Protein AF-A0A969I4X3-F1 (afdb_monomer)

Foldseek 3Di:
DLQLVQVLLQVVCVVDVLEAEEEAPDQPVRNCVVCVVCVVRYYDPHNCLLVSLQVQLVSQVVVHQYEYDDALLSLDVVNPVSCQPRAAVVQGNYERHHEDEACLVVVVPPSRHNDCSQVSQLPGPQEWEFAAQASLLVSVVCVVPSPPSGYYYYYAYPDNPQDAPPCRSDDDALAKDKDFDFDQEEAEDGHNCLNVVVVVQVVCVVVPHHYIYIYQRTPVVHNVVNVVVD

Sequence (230 aa):
MRKTFISTLVELATRDRRVLLLTGDLGYTVLEPFAQQFPDRFFNVGVAEQNMVGLAAGLADAGFLPFLYSIATFASLRPYEFLRNGAILPQLPVRVIAVGGGFEYGHAGSTHHGLEDIGVMRLQPGLAAIAPADYQQARSALLATWDWPQPVYYRLGKDDRNLVPDLDGRFAAGQVQCLGEGRDVLLVTMGSIAREVVAAAAALRAVGIDSTVAIAASLNPAPLEPLVAV

pLDDT: mean 96.32, std 3.29, range [76.81, 98.88]

Mean predicted aligned error: 2.89 Å

Nearest PDB structures (foldseek):
  6yak-assembly1_DDD  TM=9.379E-01  e=6.385E-23  Carboxydothermus hydrogenoformans
  6yaj-assembly1_CCC  TM=8.962E-01  e=4.473E-21  Carboxydothermus hydrogenoformans
  6ha3-assembly1_A  TM=9.193E-01  e=1.962E-15  Homo sapiens
  4kxw-assembly1_A  TM=9.205E-01  e=2.353E-15  Homo sapiens
  3ooy-assembly1_A  TM=9.186E-01  e=2.215E-15  Homo sapiens

Radius of gyration: 17.56 Å; Cα contacts (8 Å, |Δi|>4): 503; chains: 1; bounding box: 44×35×50 Å

Solvent-accessible surface area (backbone atoms only — not comparable to full-atom values): 11633 Å² total; per-residue (Å²): 24,53,64,45,48,42,54,50,49,45,56,48,38,74,76,35,84,43,46,30,43,36,25,43,70,61,55,83,97,56,48,56,72,46,40,73,76,37,52,96,39,44,42,75,59,37,92,34,47,44,58,46,38,50,53,35,28,55,41,20,75,73,66,31,36,30,34,40,43,34,48,20,34,51,53,38,64,72,19,36,68,41,41,46,65,47,22,28,70,72,39,28,33,39,34,38,40,15,35,18,47,40,61,71,33,49,94,73,36,78,85,39,36,16,76,56,42,66,63,62,52,60,71,40,76,66,34,34,29,35,22,31,44,24,26,52,20,38,44,41,44,46,75,75,50,74,82,44,62,45,17,37,39,36,40,33,36,67,58,65,81,53,66,46,84,93,47,84,32,65,67,55,85,36,31,54,49,72,43,75,82,39,86,75,42,78,48,77,39,48,16,60,59,35,41,59,53,52,53,49,43,54,54,37,44,76,75,76,41,40,38,21,38,34,35,43,28,23,60,29,56,57,24,58,69,56,55,74,72,108

Structure (mmCIF, N/CA/C/O backbone):
data_AF-A0A969I4X3-F1
#
_entry.id   AF-A0A969I4X3-F1
#
loop_
_atom_site.group_PDB
_atom_site.id
_atom_site.type_symbol
_atom_site.label_atom_id
_atom_site.label_alt_id
_atom_site.label_comp_id
_atom_site.label_asym_id
_atom_site.label_entity_id
_atom_site.label_seq_id
_atom_site.pdbx_PDB_ins_code
_atom_site.Cartn_x
_atom_site.Cartn_y
_atom_site.Cartn_z
_atom_site.occupancy
_atom_site.B_iso_or_equiv
_atom_site.auth_seq_id
_atom_site.auth_comp_id
_atom_site.auth_asym_id
_atom_site.auth_atom_id
_atom_site.pdbx_PDB_model_num
ATOM 1 N N . MET A 1 1 ? 6.520 5.025 6.993 1.00 94.81 1 MET A N 1
ATOM 2 C CA . MET A 1 1 ? 6.569 3.636 6.500 1.00 94.81 1 MET A CA 1
ATOM 3 C C . MET A 1 1 ? 7.560 3.467 5.345 1.00 94.81 1 MET A C 1
ATOM 5 O O . MET A 1 1 ? 7.927 2.340 5.034 1.00 94.81 1 MET A O 1
ATOM 9 N N . ARG A 1 2 ? 8.017 4.554 4.700 1.00 94.25 2 ARG A N 1
ATOM 10 C CA . ARG A 1 2 ? 8.973 4.527 3.583 1.00 94.25 2 ARG A CA 1
ATOM 11 C C . ARG A 1 2 ? 10.299 3.832 3.894 1.00 94.25 2 ARG A C 1
ATOM 13 O O . ARG A 1 2 ? 10.763 3.036 3.082 1.00 94.25 2 ARG A O 1
ATOM 20 N N . LYS A 1 3 ? 10.913 4.120 5.047 1.00 94.88 3 LYS A N 1
ATOM 21 C CA . LYS A 1 3 ? 12.186 3.486 5.432 1.00 94.88 3 LYS A CA 1
ATOM 22 C C . LYS A 1 3 ? 12.004 1.998 5.698 1.00 94.88 3 LYS A C 1
ATOM 24 O O . LYS A 1 3 ? 12.853 1.198 5.327 1.00 94.88 3 LYS A O 1
ATOM 29 N N . THR A 1 4 ? 10.883 1.622 6.303 1.00 96.44 4 THR A N 1
ATOM 30 C CA . THR A 1 4 ? 10.563 0.209 6.517 1.00 96.44 4 THR A CA 1
ATOM 31 C C . THR A 1 4 ? 10.264 -0.510 5.209 1.00 96.44 4 THR A C 1
ATOM 33 O O . THR A 1 4 ? 10.683 -1.651 5.036 1.00 96.44 4 THR A O 1
ATOM 36 N N . PHE A 1 5 ? 9.599 0.154 4.263 1.00 97.69 5 PHE A N 1
ATOM 37 C CA . PHE A 1 5 ? 9.422 -0.382 2.919 1.00 97.69 5 PHE A CA 1
ATOM 38 C C . PHE A 1 5 ? 10.773 -0.671 2.259 1.00 97.69 5 PHE A C 1
ATOM 40 O O . PHE A 1 5 ? 10.989 -1.803 1.839 1.00 97.69 5 PHE A O 1
ATOM 47 N N . ILE A 1 6 ? 11.695 0.301 2.207 1.00 97.94 6 ILE A N 1
ATOM 48 C CA . ILE A 1 6 ? 12.955 0.094 1.483 1.00 97.94 6 ILE A CA 1
ATOM 49 C C . ILE A 1 6 ? 13.837 -0.970 2.141 1.00 97.94 6 ILE A C 1
ATOM 51 O O . ILE A 1 6 ? 14.417 -1.791 1.435 1.00 97.94 6 ILE A O 1
ATOM 55 N N . SER A 1 7 ? 13.899 -1.023 3.476 1.00 97.88 7 SER A N 1
ATOM 56 C CA . SER A 1 7 ? 14.670 -2.061 4.169 1.00 97.88 7 SER A CA 1
ATOM 57 C C . SER A 1 7 ? 14.077 -3.454 3.944 1.00 97.88 7 SER A C 1
ATOM 59 O O . SER A 1 7 ? 14.819 -4.404 3.701 1.00 97.88 7 SER A O 1
ATOM 61 N N . THR A 1 8 ? 12.746 -3.568 3.941 1.00 98.50 8 THR A N 1
ATOM 62 C CA . THR A 1 8 ? 12.048 -4.821 3.616 1.00 98.50 8 THR A CA 1
ATOM 63 C C . THR A 1 8 ? 12.269 -5.205 2.154 1.00 98.50 8 THR A C 1
ATOM 65 O O . THR A 1 8 ? 12.531 -6.364 1.856 1.00 98.50 8 THR A O 1
ATOM 68 N N . LEU A 1 9 ? 12.234 -4.246 1.226 1.00 98.69 9 LEU A N 1
ATOM 69 C CA . LEU A 1 9 ? 12.482 -4.510 -0.189 1.00 98.69 9 LEU A CA 1
ATOM 70 C C . LEU A 1 9 ? 13.918 -4.990 -0.437 1.00 98.69 9 LEU A C 1
ATOM 72 O O . LEU A 1 9 ? 14.123 -5.899 -1.234 1.00 98.69 9 LEU A O 1
ATOM 76 N N . VAL A 1 10 ? 14.904 -4.424 0.262 1.00 98.75 10 VAL A N 1
ATOM 77 C CA . VAL A 1 10 ? 16.299 -4.886 0.215 1.00 98.75 10 VAL A CA 1
ATOM 78 C C . VAL A 1 10 ? 16.428 -6.327 0.725 1.00 98.75 10 VAL A C 1
ATOM 80 O O . VAL A 1 10 ? 17.106 -7.145 0.097 1.00 98.75 10 VAL A O 1
ATOM 83 N N . GLU A 1 11 ? 15.746 -6.666 1.825 1.00 98.62 11 GLU A N 1
ATOM 84 C CA . GLU A 1 11 ? 15.671 -8.039 2.344 1.00 98.62 11 GLU A CA 1
ATOM 85 C C . GLU A 1 11 ? 15.096 -8.996 1.284 1.00 98.62 11 GLU A C 1
ATOM 87 O O . GLU A 1 11 ? 15.691 -10.036 0.997 1.00 98.62 11 GLU A O 1
ATOM 92 N N . LEU A 1 12 ? 13.978 -8.622 0.654 1.00 98.56 12 LEU A N 1
ATOM 93 C CA . LEU A 1 12 ? 13.330 -9.414 -0.394 1.00 98.56 12 LEU A CA 1
ATOM 94 C C . LEU A 1 12 ? 14.212 -9.561 -1.639 1.00 98.56 12 LEU A C 1
ATOM 96 O O . LEU A 1 12 ? 14.398 -10.668 -2.137 1.00 98.56 12 LEU A O 1
ATOM 100 N N . ALA A 1 13 ? 14.824 -8.477 -2.109 1.00 98.62 13 ALA A N 1
ATOM 101 C CA . ALA A 1 13 ? 15.682 -8.488 -3.288 1.00 98.62 13 ALA A CA 1
ATOM 102 C C . ALA A 1 13 ? 16.981 -9.273 -3.083 1.00 98.62 13 ALA A C 1
ATOM 104 O O . ALA A 1 13 ? 17.551 -9.771 -4.054 1.00 98.62 13 ALA A O 1
ATOM 105 N N . THR A 1 14 ? 17.446 -9.417 -1.840 1.00 98.44 14 THR A N 1
ATOM 106 C CA . THR A 1 14 ? 18.562 -10.314 -1.509 1.00 98.44 14 THR A CA 1
ATOM 107 C C . THR A 1 14 ? 18.180 -11.783 -1.727 1.00 98.44 14 THR A C 1
ATOM 109 O O . THR A 1 14 ? 19.023 -12.587 -2.120 1.00 98.44 14 THR A O 1
ATOM 112 N N . ARG A 1 15 ? 16.909 -12.137 -1.493 1.00 97.69 15 ARG A N 1
ATOM 113 C CA . ARG A 1 15 ? 16.387 -13.511 -1.585 1.00 97.69 15 ARG A CA 1
ATOM 114 C C . ARG A 1 15 ? 15.875 -13.864 -2.979 1.00 97.69 15 ARG A C 1
ATOM 116 O O . ARG A 1 15 ? 15.972 -15.019 -3.378 1.00 97.69 15 ARG A O 1
ATOM 123 N N . ASP A 1 16 ? 15.352 -12.886 -3.714 1.00 98.50 16 ASP A N 1
ATOM 124 C CA . ASP A 1 16 ? 14.750 -13.088 -5.029 1.00 98.50 16 ASP A CA 1
ATOM 125 C C . ASP A 1 16 ? 15.316 -12.103 -6.063 1.00 98.50 16 ASP A C 1
ATOM 127 O O . ASP A 1 16 ? 15.234 -10.876 -5.930 1.00 98.50 16 ASP A O 1
ATOM 131 N N . ARG A 1 17 ? 15.899 -12.658 -7.132 1.00 98.25 17 ARG A N 1
ATOM 132 C CA . ARG A 1 17 ? 16.502 -11.890 -8.230 1.00 98.25 17 ARG A CA 1
ATOM 133 C C . ARG A 1 17 ? 15.467 -11.202 -9.118 1.00 98.25 17 ARG A C 1
ATOM 135 O O . ARG A 1 17 ? 15.825 -10.246 -9.798 1.00 98.25 17 ARG A O 1
ATOM 142 N N . ARG A 1 18 ? 14.206 -11.643 -9.080 1.00 98.62 18 ARG A N 1
ATOM 143 C CA . ARG A 1 18 ? 13.097 -11.061 -9.848 1.00 98.62 18 ARG A CA 1
ATOM 144 C C . ARG A 1 18 ? 12.707 -9.673 -9.349 1.00 98.62 18 ARG A C 1
ATOM 146 O O . ARG A 1 18 ? 12.124 -8.916 -10.113 1.00 98.62 18 ARG A O 1
ATOM 153 N N . VAL A 1 19 ? 13.008 -9.331 -8.093 1.00 98.88 19 VAL A N 1
ATOM 154 C CA . VAL A 1 19 ? 12.633 -8.042 -7.491 1.00 98.88 19 VAL A CA 1
ATOM 155 C C . VAL A 1 19 ? 13.384 -6.894 -8.162 1.00 98.88 19 VAL A C 1
ATOM 157 O O . VAL A 1 19 ? 14.617 -6.855 -8.119 1.00 98.88 19 VAL A O 1
ATOM 160 N N . LEU A 1 20 ? 12.627 -5.952 -8.728 1.00 98.81 20 LEU A N 1
ATOM 161 C CA . LEU A 1 20 ? 13.113 -4.708 -9.333 1.00 98.81 20 LEU A CA 1
ATOM 162 C C . LEU A 1 20 ? 12.465 -3.505 -8.639 1.00 98.81 20 LEU A C 1
ATOM 164 O O . LEU A 1 20 ? 11.324 -3.600 -8.188 1.00 98.81 20 LEU A O 1
ATOM 168 N N . LEU A 1 21 ? 13.153 -2.364 -8.599 1.00 98.81 21 LEU A N 1
ATOM 169 C CA . LEU A 1 21 ? 12.612 -1.102 -8.087 1.00 98.81 21 LEU A CA 1
ATOM 170 C C . LEU A 1 21 ? 12.607 -0.044 -9.190 1.00 98.81 21 LEU A C 1
ATOM 172 O O . LEU A 1 21 ? 13.649 0.275 -9.755 1.00 98.81 21 LEU A O 1
ATOM 176 N N . LEU A 1 22 ? 11.434 0.515 -9.469 1.00 98.69 22 LEU A N 1
ATOM 177 C CA . LEU A 1 22 ? 11.221 1.593 -10.424 1.00 98.69 22 LEU A CA 1
ATOM 178 C C . LEU A 1 22 ? 10.722 2.837 -9.675 1.00 98.69 22 LEU A C 1
ATOM 180 O O . LEU A 1 22 ? 9.858 2.724 -8.806 1.00 98.69 22 LEU A O 1
ATOM 184 N N . THR A 1 23 ? 11.236 4.022 -10.007 1.00 98.19 23 THR A N 1
ATOM 185 C CA . THR A 1 23 ? 10.791 5.299 -9.417 1.00 98.19 23 THR A CA 1
ATOM 186 C C . THR A 1 23 ? 10.578 6.380 -10.473 1.00 98.19 23 THR A C 1
ATOM 188 O O . THR A 1 23 ? 11.256 6.395 -11.503 1.00 98.19 23 THR A O 1
ATOM 191 N N . GLY A 1 24 ? 9.642 7.291 -10.197 1.00 93.69 24 GLY A N 1
ATOM 192 C CA . GLY A 1 24 ? 9.319 8.444 -11.038 1.00 93.69 24 GLY A CA 1
ATOM 193 C C . GLY A 1 24 ? 10.044 9.724 -10.609 1.00 93.69 24 GLY A C 1
ATOM 194 O O . GLY A 1 24 ? 9.395 10.668 -10.169 1.00 93.69 24 GLY A O 1
ATOM 195 N N . ASP A 1 25 ? 11.379 9.729 -10.659 1.00 93.56 25 ASP A N 1
ATOM 196 C CA . ASP A 1 25 ? 12.259 10.832 -10.224 1.00 93.56 25 ASP A CA 1
ATOM 197 C C . ASP A 1 25 ? 12.008 11.377 -8.807 1.00 93.56 25 ASP A C 1
ATOM 199 O O . ASP A 1 25 ? 12.063 12.574 -8.526 1.00 93.56 25 ASP A O 1
ATOM 203 N N . LEU A 1 26 ? 11.708 10.474 -7.875 1.00 93.25 26 LEU A N 1
ATOM 204 C CA . LEU A 1 26 ? 11.472 10.823 -6.480 1.00 93.25 26 LEU A CA 1
ATOM 205 C C . LEU A 1 26 ? 12.011 9.750 -5.531 1.00 93.25 26 LEU A C 1
ATOM 207 O O . LEU A 1 26 ? 12.454 8.677 -5.941 1.00 93.25 26 LEU A O 1
ATOM 211 N N . GLY A 1 27 ? 11.950 10.028 -4.226 1.00 85.25 27 GLY A N 1
ATOM 212 C CA . GLY A 1 27 ? 12.419 9.088 -3.202 1.00 85.25 27 GLY A CA 1
ATOM 213 C C . GLY A 1 27 ? 13.904 9.218 -2.868 1.00 85.25 27 GLY A C 1
ATOM 214 O O . GLY A 1 27 ? 14.450 8.336 -2.207 1.00 85.25 27 GLY A O 1
ATOM 215 N N . TYR A 1 28 ? 14.533 10.331 -3.255 1.00 82.56 28 TYR A N 1
ATOM 216 C CA . TYR A 1 28 ? 15.870 10.692 -2.786 1.00 82.56 28 TYR A CA 1
ATOM 217 C C . TYR A 1 28 ? 15.941 10.634 -1.249 1.00 82.56 28 TYR A C 1
ATOM 219 O O . TYR A 1 28 ? 14.973 10.969 -0.556 1.00 82.56 28 TYR A O 1
ATOM 227 N N . THR A 1 29 ? 17.077 10.203 -0.715 1.00 88.88 29 THR A N 1
ATOM 228 C CA . THR A 1 29 ? 17.381 9.797 0.675 1.00 88.88 29 THR A CA 1
ATOM 229 C C . THR A 1 29 ? 16.668 8.548 1.210 1.00 88.88 29 THR A C 1
ATOM 231 O O . THR A 1 29 ? 16.972 8.100 2.318 1.00 88.88 29 THR A O 1
ATOM 234 N N . VAL A 1 30 ? 15.705 7.994 0.467 1.00 93.81 30 VAL A N 1
ATOM 235 C CA . VAL A 1 30 ? 14.977 6.780 0.853 1.00 93.81 30 VAL A CA 1
ATOM 236 C C . VAL A 1 30 ? 15.437 5.577 0.042 1.00 93.81 30 VAL A C 1
ATOM 238 O O . VAL A 1 30 ? 15.617 4.518 0.629 1.00 93.81 30 VAL A O 1
ATOM 241 N N . LEU A 1 31 ? 15.589 5.700 -1.279 1.00 96.75 31 LEU A N 1
ATOM 242 C CA . LEU A 1 31 ? 15.793 4.555 -2.179 1.00 96.75 31 LEU A CA 1
ATOM 243 C C . LEU A 1 31 ? 17.269 4.169 -2.378 1.00 96.75 31 LEU A C 1
ATOM 245 O O . LEU A 1 31 ? 17.553 3.102 -2.922 1.00 96.75 31 LEU A O 1
ATOM 249 N N . GLU A 1 32 ? 18.208 4.996 -1.912 1.00 96.50 32 GLU A N 1
ATOM 250 C CA . GLU A 1 32 ? 19.655 4.802 -2.060 1.00 96.50 32 GLU A CA 1
ATOM 251 C C . GLU A 1 32 ? 20.143 3.442 -1.559 1.00 96.50 32 GLU A C 1
ATOM 253 O O . GLU A 1 32 ? 20.952 2.849 -2.269 1.00 96.50 32 GLU A O 1
ATOM 258 N N . PRO A 1 33 ? 19.664 2.890 -0.422 1.00 97.94 33 PRO A N 1
ATOM 259 C CA . PRO A 1 33 ? 20.094 1.565 0.014 1.00 97.94 33 PRO A CA 1
ATOM 260 C C . PRO A 1 33 ? 19.846 0.484 -1.046 1.00 97.94 33 PRO A C 1
ATOM 262 O O . PRO A 1 33 ? 20.712 -0.351 -1.289 1.00 97.94 33 PRO A O 1
ATOM 265 N N . PHE A 1 34 ? 18.695 0.525 -1.726 1.00 98.50 34 PHE A N 1
ATOM 266 C CA . PHE A 1 34 ? 18.394 -0.421 -2.800 1.00 98.50 34 PHE A CA 1
ATOM 267 C C . PHE A 1 34 ? 19.235 -0.133 -4.045 1.00 98.50 34 PHE A C 1
ATOM 269 O O . PHE A 1 34 ? 19.831 -1.052 -4.601 1.00 98.50 34 PHE A O 1
ATOM 276 N N . ALA A 1 35 ? 19.316 1.132 -4.467 1.00 97.69 35 ALA A N 1
ATOM 277 C CA . ALA A 1 35 ? 20.057 1.525 -5.666 1.00 97.69 35 ALA A CA 1
ATOM 278 C C . ALA A 1 35 ? 21.562 1.216 -5.565 1.00 97.69 35 ALA A C 1
ATOM 280 O O . ALA A 1 35 ? 22.175 0.802 -6.542 1.00 97.69 35 ALA A O 1
ATOM 281 N N . GLN A 1 36 ? 22.156 1.380 -4.381 1.00 97.88 36 GLN A N 1
ATOM 282 C CA . GLN A 1 36 ? 23.568 1.080 -4.133 1.00 97.88 36 GLN A CA 1
ATOM 283 C C . GLN A 1 36 ? 23.841 -0.425 -4.105 1.00 97.88 36 GLN A C 1
ATOM 285 O O . GLN A 1 36 ? 24.866 -0.871 -4.613 1.00 97.88 36 GLN A O 1
ATOM 290 N N . GLN A 1 37 ? 22.941 -1.211 -3.508 1.00 98.44 37 GLN A N 1
ATOM 291 C CA . GLN A 1 37 ? 23.136 -2.653 -3.372 1.00 98.44 37 GLN A CA 1
ATOM 292 C C . GLN A 1 37 ? 22.772 -3.423 -4.650 1.00 98.44 37 GLN A C 1
ATOM 294 O O . GLN A 1 37 ? 23.365 -4.465 -4.931 1.00 98.44 37 GLN A O 1
ATOM 299 N N . PHE A 1 38 ? 21.808 -2.923 -5.425 1.00 98.44 38 PHE A N 1
ATOM 300 C CA . PHE A 1 38 ? 21.281 -3.574 -6.624 1.00 98.44 38 PHE A CA 1
ATOM 301 C C . PHE A 1 38 ? 21.152 -2.589 -7.801 1.00 98.44 38 PHE A C 1
ATOM 303 O O . PHE A 1 38 ? 20.043 -2.394 -8.308 1.00 98.44 38 PHE A O 1
ATOM 310 N N . PRO A 1 39 ? 22.260 -1.978 -8.263 1.00 97.94 39 PRO A N 1
ATOM 311 C CA . PRO A 1 39 ? 22.221 -0.940 -9.297 1.00 97.94 39 PRO A CA 1
ATOM 312 C C . PRO A 1 39 ? 21.573 -1.425 -10.600 1.00 97.94 39 PRO A C 1
ATOM 314 O O . PRO A 1 39 ? 20.765 -0.709 -11.180 1.00 97.94 39 PRO A O 1
ATOM 317 N N . ASP A 1 40 ? 21.815 -2.678 -10.997 1.00 98.19 40 ASP A N 1
ATOM 318 C CA . ASP A 1 40 ? 21.246 -3.274 -12.219 1.00 98.19 40 ASP A CA 1
ATOM 319 C C . ASP A 1 40 ? 19.750 -3.625 -12.105 1.00 98.19 40 ASP A C 1
ATOM 321 O O . ASP A 1 40 ? 19.140 -4.114 -13.056 1.00 98.19 40 ASP A O 1
ATOM 325 N N . ARG A 1 41 ? 19.146 -3.423 -10.927 1.00 98.56 41 ARG A N 1
ATOM 326 C CA . ARG A 1 41 ? 17.725 -3.695 -10.648 1.00 98.56 41 ARG A CA 1
ATOM 327 C C . ARG A 1 41 ? 16.962 -2.451 -10.198 1.00 98.56 41 ARG A C 1
ATOM 329 O O . ARG A 1 41 ? 15.808 -2.563 -9.778 1.00 98.56 41 ARG A O 1
ATOM 336 N N . PHE A 1 42 ? 17.600 -1.286 -10.269 1.00 98.62 42 PHE A N 1
ATOM 337 C CA . PHE A 1 42 ? 17.023 0.006 -9.932 1.00 98.62 42 PHE A CA 1
ATOM 338 C C . PHE A 1 42 ? 16.871 0.862 -11.190 1.00 98.62 42 PHE A C 1
ATOM 340 O O . PHE A 1 42 ? 17.840 1.110 -11.902 1.00 98.62 42 PHE A O 1
ATOM 347 N N . PHE A 1 43 ? 15.664 1.367 -11.436 1.00 98.38 43 PHE A N 1
ATOM 348 C CA . PHE A 1 43 ? 15.363 2.186 -12.606 1.00 98.38 43 PHE A CA 1
ATOM 349 C C . PHE A 1 43 ? 14.691 3.493 -12.183 1.00 98.38 43 PHE A C 1
ATOM 351 O O . PHE A 1 43 ? 13.571 3.499 -11.670 1.00 98.38 43 PHE A O 1
ATOM 358 N N . ASN A 1 44 ? 15.348 4.624 -12.437 1.00 97.81 44 ASN A N 1
ATOM 359 C CA . ASN A 1 44 ? 14.678 5.922 -12.421 1.00 97.81 44 ASN A CA 1
ATOM 360 C C . ASN A 1 44 ? 14.120 6.192 -13.825 1.00 97.81 44 ASN A C 1
ATOM 362 O O . ASN A 1 44 ? 14.883 6.324 -14.779 1.00 97.81 44 ASN A O 1
ATOM 366 N N . VAL A 1 45 ? 12.794 6.244 -13.947 1.00 97.81 45 VAL A N 1
ATOM 367 C CA . VAL A 1 45 ? 12.082 6.392 -15.229 1.00 97.81 45 VAL A CA 1
ATOM 368 C C . VAL A 1 45 ? 11.758 7.867 -15.529 1.00 97.81 45 VAL A C 1
ATOM 370 O O . VAL A 1 45 ? 11.129 8.181 -16.538 1.00 97.81 45 VAL A O 1
ATOM 373 N N . GLY A 1 46 ? 12.211 8.800 -14.683 1.00 96.94 46 GLY A N 1
ATOM 374 C CA . GLY A 1 46 ? 11.855 10.213 -14.793 1.00 96.94 46 GLY A CA 1
ATOM 375 C C . GLY A 1 46 ? 10.413 10.481 -14.345 1.00 96.94 46 GLY A C 1
ATOM 376 O O . GLY A 1 46 ? 9.703 9.577 -13.907 1.00 96.94 46 GLY A O 1
ATOM 377 N N . VAL A 1 47 ? 9.940 11.721 -14.495 1.00 97.00 47 VAL A N 1
ATOM 378 C CA . VAL A 1 47 ? 8.542 12.105 -14.201 1.00 97.00 47 VAL A CA 1
ATOM 379 C C . VAL A 1 47 ? 7.603 11.596 -15.310 1.00 97.00 47 VAL A C 1
ATOM 381 O O . VAL A 1 47 ? 7.059 12.365 -16.102 1.00 97.00 47 VAL A O 1
ATOM 384 N N . ALA A 1 48 ? 7.483 10.273 -15.422 1.00 97.44 48 ALA A N 1
ATOM 385 C CA . ALA A 1 48 ? 6.787 9.573 -16.497 1.00 97.44 48 ALA A CA 1
ATOM 386 C C . ALA A 1 48 ? 6.064 8.319 -15.972 1.00 97.44 48 ALA A C 1
ATOM 388 O O . ALA A 1 48 ? 6.310 7.201 -16.420 1.00 97.44 48 ALA A O 1
ATOM 389 N N . GLU A 1 49 ? 5.160 8.481 -15.004 1.00 98.25 49 GLU A N 1
ATOM 390 C CA . GLU A 1 49 ? 4.538 7.365 -14.276 1.00 98.25 49 GLU A CA 1
ATOM 391 C C . GLU A 1 49 ? 3.736 6.415 -15.176 1.00 98.25 49 GLU A C 1
ATOM 393 O O . GLU A 1 49 ? 3.700 5.216 -14.918 1.00 98.25 49 GLU A O 1
ATOM 398 N N . GLN A 1 50 ? 3.141 6.914 -16.263 1.00 98.50 50 GLN A N 1
ATOM 399 C CA . GLN A 1 50 ? 2.486 6.072 -17.273 1.00 98.50 50 GLN A CA 1
ATOM 400 C C . GLN A 1 50 ? 3.491 5.118 -17.938 1.00 98.50 50 GLN A C 1
ATOM 402 O O . GLN A 1 50 ? 3.279 3.905 -17.961 1.00 98.50 50 GLN A O 1
ATOM 407 N N . ASN A 1 51 ? 4.634 5.646 -18.386 1.00 98.44 51 ASN A N 1
ATOM 408 C CA . ASN A 1 51 ? 5.716 4.845 -18.965 1.00 98.44 51 ASN A CA 1
ATOM 409 C C . ASN A 1 51 ? 6.316 3.890 -17.930 1.00 98.44 51 ASN A C 1
ATOM 411 O O . ASN A 1 51 ? 6.631 2.752 -18.261 1.00 98.44 51 ASN A O 1
ATOM 415 N N . MET A 1 52 ? 6.437 4.333 -16.677 1.00 98.62 52 MET A N 1
ATOM 416 C CA . MET A 1 52 ? 6.910 3.510 -15.567 1.00 98.62 52 MET A CA 1
ATOM 417 C C . MET A 1 52 ? 6.017 2.274 -15.370 1.00 98.62 52 MET A C 1
ATOM 419 O O . MET A 1 52 ? 6.532 1.169 -15.212 1.00 98.62 52 MET A O 1
ATOM 423 N N . VAL A 1 53 ? 4.691 2.435 -15.447 1.00 98.69 53 VAL A N 1
ATOM 424 C CA . VAL A 1 53 ? 3.744 1.310 -15.388 1.00 98.69 53 VAL A CA 1
ATOM 425 C C . VAL A 1 53 ? 3.834 0.424 -16.630 1.00 98.69 53 VAL A C 1
ATOM 427 O O . VAL A 1 53 ? 3.842 -0.795 -16.489 1.00 98.69 53 VAL A O 1
ATOM 430 N N . GLY A 1 54 ? 3.954 0.999 -17.831 1.00 98.50 54 GLY A N 1
ATOM 431 C CA . GLY A 1 54 ? 4.142 0.220 -19.062 1.00 98.50 54 GLY A CA 1
ATOM 432 C C . GLY A 1 54 ? 5.410 -0.644 -19.029 1.00 98.50 54 GLY A C 1
ATOM 433 O O . GLY A 1 54 ? 5.364 -1.832 -19.346 1.00 98.50 54 GLY A O 1
ATOM 434 N N . LEU A 1 55 ? 6.525 -0.073 -18.562 1.00 98.56 55 LEU A N 1
ATOM 435 C CA . LEU A 1 55 ? 7.777 -0.795 -18.337 1.00 98.56 55 LEU A CA 1
ATOM 436 C C . LEU A 1 55 ? 7.595 -1.913 -17.301 1.00 98.56 55 LEU A C 1
ATOM 438 O O . LEU A 1 55 ? 8.023 -3.040 -17.536 1.00 98.56 55 LEU A O 1
ATOM 442 N N . ALA A 1 56 ? 6.934 -1.623 -16.177 1.00 98.75 56 ALA A N 1
ATOM 443 C CA . ALA A 1 56 ? 6.658 -2.620 -15.147 1.00 98.75 56 ALA A CA 1
ATOM 444 C C . ALA A 1 56 ? 5.800 -3.780 -15.669 1.00 98.75 56 ALA A C 1
ATOM 446 O O . ALA A 1 56 ? 6.112 -4.928 -15.378 1.00 98.75 56 ALA A O 1
ATOM 447 N N . ALA A 1 57 ? 4.764 -3.509 -16.464 1.00 98.62 57 ALA A N 1
ATOM 448 C CA . ALA A 1 57 ? 3.941 -4.555 -17.065 1.00 98.62 57 ALA A CA 1
ATOM 449 C C . ALA A 1 57 ? 4.782 -5.489 -17.951 1.00 98.62 57 ALA A C 1
ATOM 451 O O . ALA A 1 57 ? 4.757 -6.700 -17.755 1.00 98.62 57 ALA A O 1
AT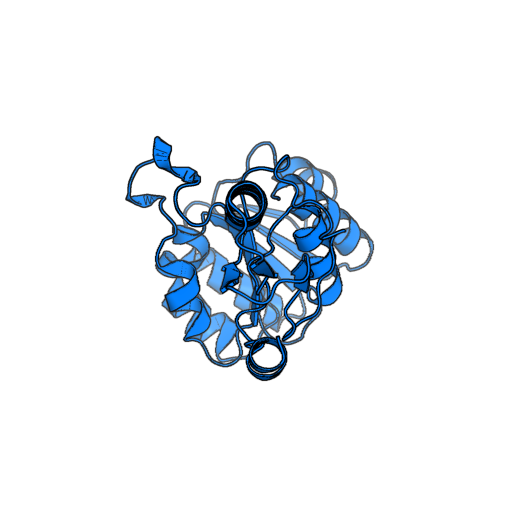OM 452 N N . GLY A 1 58 ? 5.609 -4.941 -18.849 1.00 98.62 58 GLY A N 1
ATOM 453 C CA . GLY A 1 58 ? 6.494 -5.756 -19.689 1.00 98.62 58 GLY A CA 1
ATOM 454 C C . GLY A 1 58 ? 7.524 -6.565 -18.888 1.00 98.62 58 GLY A C 1
ATOM 455 O O . GLY A 1 58 ? 7.769 -7.730 -19.187 1.00 98.62 58 GLY A O 1
ATOM 456 N N . LEU A 1 59 ? 8.101 -5.978 -17.834 1.00 98.75 59 LEU A N 1
ATOM 457 C CA . LEU A 1 59 ? 9.023 -6.684 -16.937 1.00 98.75 59 LEU A CA 1
ATOM 458 C C . LEU A 1 59 ? 8.320 -7.817 -16.176 1.00 98.75 59 LEU A C 1
ATOM 460 O O . LEU A 1 59 ? 8.875 -8.906 -16.048 1.00 98.75 59 LEU A O 1
ATOM 464 N N . ALA A 1 60 ? 7.107 -7.573 -15.679 1.00 98.75 60 ALA A N 1
ATOM 465 C CA . ALA A 1 60 ? 6.325 -8.574 -14.966 1.00 98.75 60 ALA A CA 1
ATOM 466 C C . ALA A 1 60 ? 5.937 -9.752 -15.874 1.00 98.75 60 ALA A C 1
ATOM 468 O O . ALA A 1 60 ? 6.076 -10.903 -15.466 1.00 98.75 60 ALA A O 1
ATOM 469 N N . ASP A 1 61 ? 5.538 -9.475 -17.118 1.00 98.31 61 ASP A N 1
ATOM 470 C CA . ASP A 1 61 ? 5.256 -10.495 -18.139 1.00 98.31 61 ASP A CA 1
ATOM 471 C C . ASP A 1 61 ? 6.503 -11.333 -18.483 1.00 98.31 61 ASP A C 1
ATOM 473 O O . ASP A 1 61 ? 6.433 -12.550 -18.638 1.00 98.31 61 ASP A O 1
ATOM 477 N N . ALA A 1 62 ? 7.686 -10.709 -18.468 1.00 98.44 62 ALA A N 1
ATOM 478 C CA . ALA A 1 62 ? 8.973 -11.391 -18.618 1.00 98.44 62 ALA A CA 1
ATOM 479 C C . ALA A 1 62 ? 9.438 -12.166 -17.361 1.00 98.44 62 ALA A C 1
ATOM 481 O O . ALA A 1 62 ? 10.556 -12.686 -17.334 1.00 98.44 62 ALA A O 1
ATOM 482 N N . GLY A 1 63 ? 8.609 -12.255 -16.315 1.00 98.19 63 GLY A N 1
ATOM 483 C CA . GLY A 1 63 ? 8.877 -13.038 -15.106 1.00 98.19 63 GLY A CA 1
ATOM 484 C C . GLY A 1 63 ? 9.583 -12.283 -13.977 1.00 98.19 63 GLY A C 1
ATOM 485 O O . GLY A 1 63 ? 10.020 -12.914 -13.011 1.00 98.19 63 GLY A O 1
ATOM 486 N N . PHE A 1 64 ? 9.702 -10.954 -14.063 1.00 98.75 64 PHE A N 1
ATOM 487 C CA . PHE A 1 64 ? 10.193 -10.120 -12.962 1.00 98.75 64 PHE A CA 1
ATOM 488 C C . PHE A 1 64 ? 9.069 -9.713 -11.996 1.00 98.75 64 PHE A C 1
ATOM 490 O O . PHE A 1 64 ? 7.889 -9.963 -12.219 1.00 98.75 64 PHE A O 1
ATOM 497 N N . LEU A 1 65 ? 9.451 -9.076 -10.890 1.00 98.81 65 LEU A N 1
ATOM 498 C CA . LEU A 1 65 ? 8.567 -8.616 -9.824 1.00 98.81 65 LEU A CA 1
ATOM 499 C C . LEU A 1 65 ? 8.832 -7.124 -9.546 1.00 98.81 65 LEU A C 1
ATOM 501 O O . LEU A 1 65 ? 9.608 -6.786 -8.644 1.00 98.81 65 LEU A O 1
ATOM 505 N N . PRO A 1 66 ? 8.269 -6.217 -10.361 1.00 98.81 66 PRO A N 1
ATOM 506 C CA . PRO A 1 66 ? 8.555 -4.791 -10.275 1.00 98.81 66 PRO A CA 1
ATOM 507 C C . PRO A 1 66 ? 7.787 -4.104 -9.139 1.00 98.81 66 PRO A C 1
ATOM 509 O O . PRO A 1 66 ? 6.563 -4.208 -9.024 1.00 98.81 66 PRO A O 1
ATOM 512 N N . PHE A 1 67 ? 8.521 -3.326 -8.346 1.00 98.88 67 PHE A N 1
ATOM 513 C CA . PHE A 1 67 ? 8.001 -2.402 -7.345 1.00 98.88 67 PHE A CA 1
ATOM 514 C C . PHE A 1 67 ? 8.075 -0.974 -7.878 1.00 98.88 67 PHE A C 1
ATOM 516 O O . PHE A 1 67 ? 9.153 -0.445 -8.124 1.00 98.88 67 PHE A O 1
ATOM 523 N N . LEU A 1 68 ? 6.916 -0.353 -8.049 1.00 98.69 68 LEU A N 1
ATOM 524 C CA . LEU A 1 68 ? 6.730 1.004 -8.543 1.00 98.69 68 LEU A CA 1
ATOM 525 C C . LEU A 1 68 ? 6.606 1.958 -7.361 1.00 98.69 68 LEU A C 1
ATOM 527 O O . LEU A 1 68 ? 5.621 1.899 -6.634 1.00 98.69 68 LEU A O 1
ATOM 531 N N . TYR A 1 69 ? 7.565 2.852 -7.167 1.00 98.44 69 TYR A N 1
ATOM 532 C CA . TYR A 1 69 ? 7.558 3.799 -6.059 1.00 98.44 69 TYR A CA 1
ATOM 533 C C . TYR A 1 69 ? 7.184 5.204 -6.539 1.00 98.44 69 TYR A C 1
ATOM 535 O O . TYR A 1 69 ? 7.891 5.804 -7.349 1.00 98.44 69 TYR A O 1
ATOM 543 N N . SER A 1 70 ? 6.070 5.744 -6.033 1.00 97.50 70 SER A N 1
ATOM 544 C CA . SER A 1 70 ? 5.652 7.126 -6.304 1.00 97.50 70 SER A CA 1
ATOM 545 C C . SER A 1 70 ? 4.787 7.710 -5.170 1.00 97.50 70 SER A C 1
ATOM 547 O O . SER A 1 70 ? 4.441 7.028 -4.202 1.00 97.50 70 SER A O 1
ATOM 549 N N . ILE A 1 71 ? 4.458 9.000 -5.248 1.00 96.75 71 ILE A N 1
ATOM 550 C CA . ILE A 1 71 ? 3.486 9.646 -4.347 1.00 96.75 71 ILE A CA 1
ATOM 551 C C . ILE A 1 71 ? 2.087 9.146 -4.708 1.00 96.75 71 ILE A C 1
ATOM 553 O O . ILE A 1 71 ? 1.809 8.956 -5.886 1.00 96.75 71 ILE A O 1
ATOM 557 N N . ALA A 1 72 ? 1.199 8.950 -3.731 1.00 96.56 72 ALA A N 1
ATOM 558 C CA . ALA A 1 72 ? -0.084 8.270 -3.924 1.00 96.56 72 ALA A CA 1
ATOM 559 C C . ALA A 1 72 ? -0.882 8.766 -5.139 1.00 96.56 72 ALA A C 1
ATOM 561 O O . ALA A 1 72 ? -1.281 7.957 -5.977 1.00 96.56 72 ALA A O 1
ATOM 562 N N . THR A 1 73 ? -1.029 10.080 -5.308 1.00 95.25 73 THR A N 1
ATOM 563 C CA . THR A 1 73 ? -1.719 10.701 -6.452 1.00 95.25 73 THR A CA 1
ATOM 564 C C . THR A 1 73 ? -1.083 10.337 -7.800 1.00 95.25 73 THR A C 1
ATOM 566 O O . THR A 1 73 ? -1.784 10.060 -8.772 1.00 95.25 73 THR A O 1
ATOM 569 N N . PHE A 1 74 ? 0.248 10.297 -7.873 1.00 97.25 74 PHE A N 1
ATOM 570 C CA . PHE A 1 74 ? 0.988 10.016 -9.108 1.00 97.25 74 PHE A CA 1
ATOM 571 C C . PHE A 1 74 ? 1.202 8.520 -9.342 1.00 97.25 74 PHE A C 1
ATOM 573 O O . PHE A 1 74 ? 1.316 8.097 -10.483 1.00 97.25 74 PHE A O 1
ATOM 580 N N . ALA A 1 75 ? 1.204 7.713 -8.282 1.00 97.44 75 ALA A N 1
ATOM 581 C CA . ALA A 1 75 ? 1.256 6.260 -8.348 1.00 97.44 75 ALA A CA 1
ATOM 582 C C . ALA A 1 75 ? -0.071 5.657 -8.828 1.00 97.44 75 ALA A C 1
ATOM 584 O O . ALA A 1 75 ? -0.062 4.589 -9.426 1.00 97.44 75 ALA A O 1
ATOM 585 N N . SER A 1 76 ? -1.199 6.320 -8.540 1.00 96.81 76 SER A N 1
ATOM 586 C CA . SER A 1 76 ? -2.548 5.801 -8.802 1.00 96.81 76 SER A CA 1
ATOM 587 C C . SER A 1 76 ? -3.265 6.534 -9.936 1.00 96.81 76 SER A C 1
ATOM 589 O O . SER A 1 76 ? -3.570 5.930 -10.960 1.00 96.81 76 SER A O 1
ATOM 591 N N . LEU A 1 77 ? -3.539 7.832 -9.777 1.00 96.19 77 LEU A N 1
ATOM 592 C CA . LEU A 1 77 ? -4.452 8.569 -10.653 1.00 96.19 77 LEU A CA 1
ATOM 593 C C . LEU A 1 77 ? -3.815 8.895 -12.005 1.00 96.19 77 LEU A C 1
ATOM 595 O O . LEU A 1 77 ? -4.435 8.692 -13.047 1.00 96.19 77 LEU A O 1
ATOM 599 N N . ARG A 1 78 ? -2.563 9.369 -12.005 1.00 96.75 78 ARG A N 1
ATOM 600 C CA . ARG A 1 78 ? -1.855 9.744 -13.242 1.00 96.75 78 ARG A CA 1
ATOM 601 C C . ARG A 1 78 ? -1.700 8.561 -14.224 1.00 96.75 78 ARG A C 1
ATOM 603 O O . ARG A 1 78 ? -2.005 8.751 -15.402 1.00 96.75 78 ARG A O 1
ATOM 610 N N . PRO A 1 79 ? -1.284 7.352 -13.797 1.00 97.75 79 PRO A N 1
ATOM 611 C CA . PRO A 1 79 ? -1.156 6.190 -14.673 1.00 97.75 79 PRO A CA 1
ATOM 612 C C . PRO A 1 79 ? -2.348 5.225 -14.581 1.00 97.75 79 PRO A C 1
ATOM 614 O O . PRO A 1 79 ? -2.192 4.040 -14.862 1.00 97.75 79 PRO A O 1
ATOM 617 N N . TYR A 1 80 ? -3.532 5.693 -14.177 1.00 98.25 80 TYR A N 1
ATOM 618 C CA . TYR A 1 80 ? -4.663 4.817 -13.860 1.00 98.25 80 TYR A CA 1
ATOM 619 C C . TYR A 1 80 ? -5.029 3.832 -14.983 1.00 98.25 80 TYR A C 1
ATOM 621 O O . TYR A 1 80 ? -5.158 2.633 -14.742 1.00 98.25 80 TYR A O 1
ATOM 629 N N . GLU A 1 81 ? -5.175 4.314 -16.219 1.00 98.06 81 GLU A N 1
ATOM 630 C CA . GLU A 1 81 ? -5.538 3.454 -17.352 1.00 98.06 81 GLU A CA 1
ATOM 631 C C . GLU A 1 81 ? -4.414 2.470 -17.717 1.00 98.06 81 GLU A C 1
ATOM 633 O O . GLU A 1 81 ? -4.706 1.308 -17.997 1.00 98.06 81 GLU A O 1
ATOM 638 N N . PHE A 1 82 ? -3.149 2.879 -17.579 1.00 98.44 82 PHE A N 1
ATOM 639 C CA . PHE A 1 82 ? -1.985 2.006 -17.756 1.00 98.44 82 PHE A CA 1
ATOM 640 C C . PHE A 1 82 ? -1.944 0.901 -16.696 1.00 98.44 82 PHE A C 1
ATOM 642 O O . PHE A 1 82 ? -1.649 -0.246 -17.020 1.00 98.44 82 PHE A O 1
ATOM 649 N N . LEU A 1 83 ? -2.281 1.207 -15.438 1.00 98.38 83 LEU A N 1
ATOM 650 C CA . LEU A 1 83 ? -2.400 0.193 -14.388 1.00 98.38 83 LEU A CA 1
ATOM 651 C C . LEU A 1 83 ? -3.528 -0.780 -14.710 1.00 98.38 83 LEU A C 1
ATOM 653 O O . LEU A 1 83 ? -3.312 -1.992 -14.703 1.00 98.38 83 LEU A O 1
ATOM 657 N N . ARG A 1 84 ? -4.717 -0.252 -15.026 1.00 98.19 84 ARG A N 1
ATOM 658 C CA . ARG A 1 84 ? -5.902 -1.052 -15.343 1.00 98.19 84 ARG A CA 1
ATOM 659 C C . ARG A 1 84 ? -5.632 -2.016 -16.489 1.00 98.19 84 ARG A C 1
ATOM 661 O O . ARG A 1 84 ? -5.868 -3.209 -16.341 1.00 98.19 84 ARG A O 1
ATOM 668 N N . ASN A 1 85 ? -5.152 -1.503 -17.614 1.00 98.00 85 ASN A N 1
ATOM 669 C CA . ASN A 1 85 ? -5.035 -2.277 -18.843 1.00 98.00 85 ASN A CA 1
ATOM 670 C C . ASN A 1 85 ? -3.726 -3.073 -18.907 1.00 98.00 85 ASN A C 1
ATOM 672 O O . ASN A 1 85 ? -3.712 -4.165 -19.465 1.00 98.00 85 ASN A O 1
ATOM 676 N N . GLY A 1 86 ? -2.644 -2.542 -18.333 1.00 97.50 86 GLY A N 1
ATOM 677 C CA . GLY A 1 86 ? -1.308 -3.125 -18.427 1.00 97.50 86 GLY A CA 1
ATOM 678 C C . GLY A 1 86 ? -0.964 -4.102 -17.309 1.00 97.50 86 GLY A C 1
ATOM 679 O O . GLY A 1 86 ? -0.330 -5.109 -17.584 1.00 97.50 86 GLY A O 1
ATOM 680 N N . ALA A 1 87 ? -1.368 -3.842 -16.063 1.00 97.94 87 ALA A N 1
ATOM 681 C CA . ALA A 1 87 ? -1.009 -4.698 -14.926 1.00 97.94 87 ALA A CA 1
ATOM 682 C C . ALA A 1 87 ? -2.205 -5.483 -14.373 1.00 97.94 87 ALA A C 1
ATOM 684 O O . ALA A 1 87 ? -2.099 -6.676 -14.104 1.00 97.94 87 ALA A O 1
ATOM 685 N N . ILE A 1 88 ? -3.352 -4.821 -14.205 1.00 98.25 88 ILE A N 1
ATOM 686 C CA . ILE A 1 88 ? -4.503 -5.377 -13.486 1.00 98.25 88 ILE A CA 1
ATOM 687 C C . ILE A 1 88 ? -5.295 -6.353 -14.346 1.00 98.25 88 ILE A C 1
ATOM 689 O O . ILE A 1 88 ? -5.519 -7.485 -13.925 1.00 98.25 88 ILE A O 1
ATOM 693 N N . LEU A 1 89 ? -5.697 -5.948 -15.548 1.00 97.69 89 LEU A N 1
ATOM 694 C CA . LEU A 1 89 ? -6.452 -6.803 -16.459 1.00 97.69 89 LEU A CA 1
ATOM 695 C C . LEU A 1 89 ? -5.719 -8.121 -16.797 1.00 97.69 89 LEU A C 1
ATOM 697 O O . LEU A 1 89 ? -6.358 -9.167 -16.692 1.00 97.69 89 LEU A O 1
ATOM 701 N N . PRO A 1 90 ? -4.408 -8.126 -17.122 1.00 97.50 90 PRO A N 1
ATOM 702 C CA . PRO A 1 90 ? -3.660 -9.367 -17.336 1.00 97.50 90 PRO A CA 1
ATOM 703 C C . PRO A 1 90 ? -3.209 -10.068 -16.042 1.00 97.50 90 PRO A C 1
ATOM 705 O O . PRO A 1 90 ? -2.560 -11.105 -16.127 1.00 97.50 90 PRO A O 1
ATOM 708 N N . GLN A 1 91 ? -3.548 -9.538 -14.856 1.00 98.19 91 GLN A N 1
ATOM 709 C CA . GLN A 1 91 ? -3.174 -10.098 -13.547 1.00 98.19 91 GLN A CA 1
ATOM 710 C C . GLN A 1 91 ? -1.656 -10.271 -13.367 1.00 98.19 91 GLN A C 1
ATOM 712 O O . GLN A 1 91 ? -1.188 -11.280 -12.846 1.00 98.19 91 GLN A O 1
ATOM 717 N N . LEU A 1 92 ? -0.881 -9.271 -13.789 1.00 98.62 92 LEU A N 1
ATOM 718 C CA . LEU A 1 92 ? 0.573 -9.289 -13.657 1.00 98.62 92 LEU A CA 1
ATOM 719 C C . LEU A 1 92 ? 1.011 -8.891 -12.238 1.00 98.62 92 LEU A C 1
ATOM 721 O O . LEU A 1 92 ? 0.415 -7.983 -11.645 1.00 98.62 92 LEU A O 1
ATOM 725 N N . PRO A 1 93 ? 2.092 -9.491 -11.701 1.00 98.44 93 PRO A N 1
ATOM 726 C CA . PRO A 1 93 ? 2.553 -9.254 -10.335 1.00 98.44 93 PRO A CA 1
ATOM 727 C C . PRO A 1 93 ? 3.297 -7.914 -10.210 1.00 98.44 93 PRO A C 1
ATOM 729 O O . PRO A 1 93 ? 4.493 -7.849 -9.948 1.00 98.44 93 PRO A O 1
ATOM 732 N N . VAL A 1 94 ? 2.589 -6.804 -10.394 1.00 98.81 94 VAL A N 1
ATOM 733 C CA . VAL A 1 94 ? 3.124 -5.449 -10.218 1.00 98.81 94 VAL A CA 1
ATOM 734 C C . VAL A 1 94 ? 2.796 -4.949 -8.810 1.00 98.81 94 VAL A C 1
ATOM 736 O O . VAL A 1 94 ? 1.664 -5.090 -8.334 1.00 98.81 94 VAL A O 1
ATOM 739 N N . ARG A 1 95 ? 3.777 -4.350 -8.123 1.00 98.81 95 ARG A N 1
ATOM 740 C CA . ARG A 1 95 ? 3.606 -3.770 -6.780 1.00 98.81 95 ARG A CA 1
ATOM 741 C C . ARG A 1 95 ? 3.636 -2.257 -6.852 1.00 98.81 95 ARG A C 1
ATOM 743 O O . ARG A 1 95 ? 4.685 -1.668 -7.074 1.00 98.81 95 ARG A O 1
ATOM 750 N N . VAL A 1 96 ? 2.495 -1.617 -6.642 1.00 98.69 96 VAL A N 1
ATOM 751 C CA . VAL A 1 96 ? 2.390 -0.158 -6.605 1.00 98.69 96 VAL A CA 1
ATOM 752 C C . VAL A 1 96 ? 2.584 0.315 -5.172 1.00 98.69 96 VAL A C 1
ATOM 754 O O . VAL A 1 96 ? 1.775 0.024 -4.296 1.00 98.69 96 VAL A O 1
ATOM 757 N N . ILE A 1 97 ? 3.663 1.047 -4.931 1.00 98.56 97 ILE A N 1
ATOM 758 C CA . ILE A 1 97 ? 4.038 1.619 -3.642 1.00 98.56 97 ILE A CA 1
ATOM 759 C C . ILE A 1 97 ? 3.703 3.104 -3.681 1.00 98.56 97 ILE A C 1
ATOM 761 O O . ILE A 1 97 ? 4.473 3.939 -4.157 1.00 98.56 97 ILE A O 1
ATOM 765 N N . ALA A 1 98 ? 2.507 3.408 -3.194 1.00 97.62 98 ALA A N 1
ATOM 766 C CA . ALA A 1 98 ? 1.920 4.731 -3.170 1.00 97.62 98 ALA A CA 1
ATOM 767 C C . ALA A 1 98 ? 2.136 5.382 -1.808 1.00 97.62 98 ALA A C 1
ATOM 769 O O . ALA A 1 98 ? 1.557 4.977 -0.802 1.00 97.62 98 ALA A O 1
ATOM 770 N N . VAL A 1 99 ? 2.974 6.407 -1.766 1.00 96.19 99 VAL A N 1
ATOM 771 C CA . VAL A 1 99 ? 3.367 7.052 -0.515 1.00 96.19 99 VAL A CA 1
ATOM 772 C C . VAL A 1 99 ? 2.603 8.350 -0.283 1.00 96.19 99 VAL A C 1
ATOM 774 O O . VAL A 1 99 ? 2.454 9.164 -1.188 1.00 96.19 99 VAL A O 1
ATOM 777 N N . GLY A 1 100 ? 2.217 8.586 0.969 1.00 93.62 100 GLY A N 1
ATOM 778 C CA . GLY A 1 100 ? 1.643 9.838 1.448 1.00 93.62 100 GLY A CA 1
ATOM 779 C C . GLY A 1 100 ? 0.176 9.992 1.088 1.00 93.62 100 GLY A C 1
ATOM 780 O O . GLY A 1 100 ? -0.211 10.973 0.458 1.00 93.62 100 GLY A O 1
ATOM 781 N N . GLY A 1 101 ? -0.634 9.017 1.499 1.00 91.38 101 GLY A N 1
ATOM 782 C CA . GLY A 1 101 ? -2.087 9.130 1.438 1.00 91.38 101 GLY A CA 1
ATOM 783 C C . GLY A 1 101 ? -2.616 10.303 2.272 1.00 91.38 101 GLY A C 1
ATOM 784 O O . GLY A 1 101 ? -1.971 10.777 3.208 1.00 91.38 101 GLY A O 1
ATOM 785 N N . GLY A 1 102 ? -3.815 10.776 1.943 1.00 91.94 102 GLY A N 1
ATOM 786 C CA . GLY A 1 102 ? -4.443 11.890 2.642 1.00 91.94 102 GLY A CA 1
ATOM 787 C C . GLY A 1 102 ? -3.688 13.205 2.433 1.00 91.94 102 GLY A C 1
ATOM 788 O O . GLY A 1 102 ? -3.366 13.586 1.307 1.00 91.94 102 GLY A O 1
ATOM 789 N N . PHE A 1 103 ? -3.399 13.888 3.541 1.00 93.12 103 PHE A N 1
ATOM 790 C CA . PHE A 1 103 ? -2.752 15.205 3.578 1.00 93.12 103 PHE A CA 1
ATOM 791 C C . PHE A 1 103 ? -1.262 15.152 3.942 1.00 93.12 103 PHE A C 1
ATOM 793 O O . PHE A 1 103 ? -0.668 16.169 4.294 1.00 93.12 103 PHE A O 1
ATOM 800 N N . GLU A 1 104 ? -0.613 13.991 3.870 1.00 90.94 104 GLU A N 1
ATOM 801 C CA . GLU A 1 104 ? 0.781 13.853 4.317 1.00 90.94 104 GLU A CA 1
ATOM 802 C C . GLU A 1 104 ? 1.803 14.643 3.475 1.00 90.94 104 GLU A C 1
ATOM 804 O O . GLU A 1 104 ? 2.902 14.971 3.941 1.00 90.94 104 GLU A O 1
ATOM 809 N N . TYR A 1 105 ? 1.435 15.005 2.245 1.00 90.88 105 TYR A N 1
ATOM 810 C CA . TYR A 1 105 ? 2.159 15.964 1.409 1.00 90.88 105 TYR A CA 1
ATOM 811 C C . TYR A 1 105 ? 1.504 17.357 1.390 1.00 90.88 105 TYR A C 1
ATOM 813 O O . TYR A 1 105 ? 1.723 18.117 0.457 1.00 90.88 105 TYR A O 1
ATOM 821 N N . GLY A 1 106 ? 0.754 17.743 2.429 1.00 87.00 106 GLY A N 1
ATOM 822 C CA . GLY A 1 106 ? -0.047 18.978 2.440 1.00 87.00 106 GLY A CA 1
ATOM 823 C C . GLY A 1 106 ? 0.724 20.274 2.153 1.00 87.00 106 GLY A C 1
ATOM 824 O O . GLY A 1 106 ? 0.216 21.163 1.478 1.00 87.00 106 GLY A O 1
ATOM 825 N N . HIS A 1 107 ? 1.990 20.364 2.572 1.00 90.62 107 HIS A N 1
ATOM 826 C CA . HIS A 1 107 ? 2.876 21.497 2.252 1.00 90.62 107 HIS A CA 1
ATOM 827 C C . HIS A 1 107 ? 3.178 21.651 0.748 1.00 90.62 107 HIS A C 1
ATOM 829 O O . HIS A 1 107 ? 3.562 22.734 0.321 1.00 90.62 107 HIS A O 1
ATOM 835 N N . ALA A 1 108 ? 3.014 20.590 -0.050 1.00 91.44 108 ALA A N 1
ATOM 836 C CA . ALA A 1 108 ? 3.184 20.600 -1.504 1.00 91.44 108 ALA A CA 1
ATOM 837 C C . ALA A 1 108 ? 1.884 20.959 -2.258 1.00 91.44 108 ALA A C 1
ATOM 839 O O . ALA A 1 108 ? 1.866 20.989 -3.489 1.00 91.44 108 ALA A O 1
ATOM 840 N N . GLY A 1 109 ? 0.806 21.263 -1.527 1.00 93.00 109 GLY A N 1
ATOM 841 C CA . GLY A 1 109 ? -0.459 21.739 -2.074 1.00 93.00 109 GLY A CA 1
ATOM 842 C C . GLY A 1 109 ? -1.403 20.633 -2.546 1.00 93.00 109 GLY A C 1
ATOM 843 O O . GLY A 1 109 ? -1.098 19.440 -2.504 1.00 93.00 109 GLY A O 1
ATOM 844 N N . SER A 1 110 ? -2.574 21.060 -3.024 1.00 93.25 110 SER A N 1
ATOM 845 C CA . SER A 1 110 ? -3.705 20.185 -3.363 1.00 93.25 110 SER A CA 1
ATOM 846 C C . SER A 1 110 ? -3.385 19.112 -4.400 1.00 93.25 110 SER A C 1
ATOM 848 O O . SER A 1 110 ? -3.964 18.033 -4.356 1.00 93.25 110 SER A O 1
ATOM 850 N N . THR A 1 111 ? -2.431 19.368 -5.291 1.00 92.81 111 THR A N 1
ATOM 851 C CA . THR A 1 111 ? -1.998 18.422 -6.328 1.00 92.81 111 THR A CA 1
ATOM 852 C C . THR A 1 111 ? -1.290 17.184 -5.774 1.00 92.81 111 THR A C 1
ATOM 854 O O . THR A 1 111 ? -1.176 16.190 -6.487 1.00 92.81 111 THR A O 1
ATOM 857 N N . HIS A 1 112 ? -0.824 17.230 -4.523 1.00 94.94 112 HIS A N 1
ATOM 858 C CA . HIS A 1 112 ? -0.135 16.128 -3.846 1.00 94.94 112 HIS A CA 1
ATOM 859 C C . HIS A 1 112 ? -0.996 15.444 -2.780 1.00 94.94 112 HIS A C 1
ATOM 861 O O . HIS A 1 112 ? -0.523 14.530 -2.103 1.00 94.94 112 HIS A O 1
ATOM 867 N N . HIS A 1 113 ? -2.241 15.885 -2.589 1.00 94.44 113 HIS A N 1
ATOM 868 C CA . HIS A 1 113 ? -3.154 15.204 -1.682 1.00 94.44 113 HIS A CA 1
ATOM 869 C C . HIS A 1 113 ? -3.624 13.896 -2.329 1.00 94.44 113 HIS A C 1
ATOM 871 O O . HIS A 1 113 ? -4.122 13.895 -3.454 1.00 94.44 113 HIS A O 1
ATOM 877 N N . GLY A 1 114 ? -3.468 12.776 -1.624 1.00 94.00 114 GLY A N 1
ATOM 878 C CA . GLY A 1 114 ? -3.965 11.473 -2.066 1.00 94.00 114 GLY A CA 1
ATOM 879 C C . GLY A 1 114 ? -5.305 11.185 -1.407 1.00 94.00 114 GLY A C 1
ATOM 880 O O . GLY A 1 114 ? -5.331 10.455 -0.421 1.00 94.00 114 GLY A O 1
ATOM 881 N N . LEU A 1 115 ? -6.393 11.809 -1.861 1.00 94.31 115 LEU A N 1
ATOM 882 C CA . LEU A 1 115 ? -7.705 11.700 -1.202 1.00 94.31 115 LEU A CA 1
ATOM 883 C C . LEU A 1 115 ? -8.573 10.602 -1.825 1.00 94.31 115 LEU A C 1
ATOM 885 O O . LEU A 1 115 ? -9.325 9.925 -1.128 1.00 94.31 115 LEU A O 1
ATOM 889 N N . GLU A 1 116 ? -8.443 10.414 -3.133 1.00 95.19 116 GLU A N 1
ATOM 890 C CA . GLU A 1 116 ? -9.302 9.568 -3.958 1.00 95.19 116 GLU A CA 1
ATOM 891 C C . GLU A 1 116 ? -8.663 8.212 -4.276 1.00 95.19 116 GLU A C 1
ATOM 893 O O . GLU A 1 116 ? -9.342 7.297 -4.742 1.00 95.19 116 GLU A O 1
ATOM 898 N N 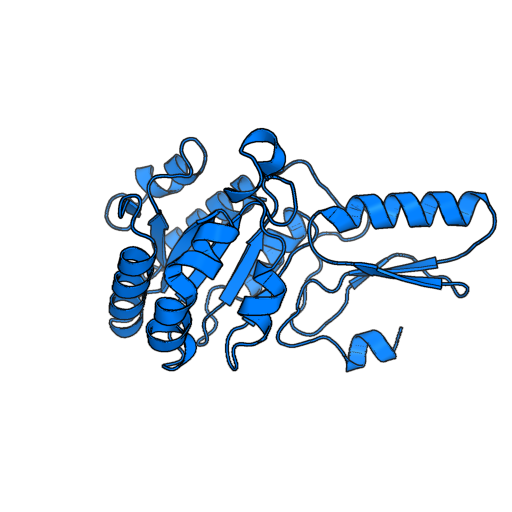. ASP A 1 117 ? -7.362 8.073 -4.021 1.00 96.38 117 ASP A N 1
ATOM 899 C CA . ASP A 1 117 ? -6.524 6.967 -4.478 1.00 96.38 117 ASP A CA 1
ATOM 900 C C . ASP A 1 117 ? -7.078 5.594 -4.068 1.00 96.38 117 ASP A C 1
ATOM 902 O O . ASP A 1 117 ? -7.241 4.715 -4.912 1.00 96.38 117 ASP A O 1
ATOM 906 N N . ILE A 1 118 ? -7.478 5.428 -2.804 1.00 94.94 118 ILE A N 1
ATOM 907 C CA . ILE A 1 118 ? -8.112 4.187 -2.334 1.00 94.94 118 ILE A CA 1
ATOM 908 C C . ILE A 1 118 ? -9.429 3.909 -3.043 1.00 94.94 118 ILE A C 1
ATOM 910 O O . ILE A 1 118 ? -9.680 2.765 -3.416 1.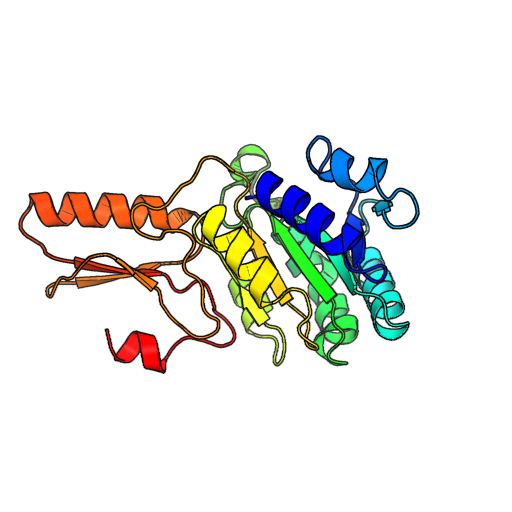00 94.94 118 ILE A O 1
ATOM 914 N N . GLY A 1 119 ? -10.271 4.928 -3.214 1.00 95.00 119 GLY A N 1
ATOM 915 C CA . GLY A 1 119 ? -11.559 4.772 -3.879 1.00 95.00 119 GLY A CA 1
ATOM 916 C C . GLY A 1 119 ? -11.367 4.278 -5.308 1.00 95.00 119 GLY A C 1
ATOM 917 O O . GLY A 1 119 ? -11.952 3.272 -5.693 1.00 95.00 119 GLY A O 1
ATOM 918 N N . VAL A 1 120 ? -10.478 4.927 -6.059 1.00 96.19 120 VAL A N 1
ATOM 919 C CA . VAL A 1 120 ? -10.203 4.599 -7.463 1.00 96.19 120 VAL A CA 1
ATOM 920 C C . VAL A 1 120 ? -9.539 3.228 -7.611 1.00 96.19 120 VAL A C 1
ATOM 922 O O . VAL A 1 120 ? -9.961 2.433 -8.453 1.00 96.19 120 VAL A O 1
ATOM 925 N N . MET A 1 121 ? -8.531 2.915 -6.790 1.00 96.94 121 MET A N 1
ATOM 926 C CA . MET A 1 121 ? -7.833 1.627 -6.865 1.00 96.94 121 MET A CA 1
ATOM 927 C C . MET A 1 121 ? -8.739 0.466 -6.450 1.00 96.94 121 MET A C 1
ATOM 929 O O . MET A 1 121 ? -8.773 -0.559 -7.125 1.00 96.94 121 MET A O 1
ATOM 933 N N . ARG A 1 122 ? -9.540 0.627 -5.391 1.00 94.00 122 ARG A N 1
ATOM 934 C CA . ARG A 1 122 ? -10.443 -0.425 -4.899 1.00 94.00 122 ARG A CA 1
ATOM 935 C C . ARG A 1 122 ? -11.534 -0.804 -5.907 1.00 94.00 122 ARG A C 1
ATOM 937 O O . ARG A 1 122 ? -12.034 -1.922 -5.848 1.00 94.00 122 ARG A O 1
ATOM 944 N N . LEU A 1 123 ? -11.891 0.086 -6.838 1.00 93.62 123 LEU A N 1
ATOM 945 C CA . LEU A 1 123 ? -12.837 -0.230 -7.916 1.00 93.62 123 LEU A CA 1
ATOM 946 C C . LEU A 1 123 ? -12.297 -1.263 -8.915 1.00 93.62 123 LEU A C 1
ATOM 948 O O . LEU A 1 123 ? -13.077 -1.774 -9.712 1.00 93.62 123 LEU A O 1
ATOM 952 N N . GLN A 1 124 ? -10.987 -1.532 -8.931 1.00 95.94 124 GLN A N 1
ATOM 953 C CA . GLN A 1 124 ? -10.375 -2.433 -9.904 1.00 95.94 124 GLN A CA 1
ATOM 954 C C . GLN A 1 124 ? -10.477 -3.902 -9.459 1.00 95.94 124 GLN A C 1
ATOM 956 O O . GLN A 1 124 ? -9.858 -4.283 -8.460 1.00 95.94 124 GLN A O 1
ATOM 961 N N . PRO A 1 125 ? -11.214 -4.758 -10.196 1.00 93.06 125 PRO A N 1
ATOM 962 C CA . PRO A 1 125 ? -11.265 -6.185 -9.902 1.00 93.06 125 PRO A CA 1
ATOM 963 C C . PRO A 1 125 ? -9.875 -6.813 -10.026 1.00 93.06 125 PRO A C 1
ATOM 965 O O . PRO A 1 125 ? -9.126 -6.496 -10.947 1.00 93.06 125 PRO A O 1
ATOM 968 N N . GLY A 1 126 ? -9.531 -7.706 -9.098 1.00 93.81 126 GLY A N 1
ATOM 969 C CA . GLY A 1 126 ? -8.244 -8.405 -9.115 1.00 93.81 126 GLY A CA 1
ATOM 970 C C . GLY A 1 126 ? -7.025 -7.549 -8.743 1.00 93.81 126 GLY A C 1
ATOM 971 O O . GLY A 1 126 ? -5.907 -8.032 -8.863 1.00 93.81 126 GLY A O 1
ATOM 972 N N . LEU A 1 127 ? -7.208 -6.308 -8.274 1.00 98.00 127 LEU A N 1
ATOM 973 C CA . LEU A 1 127 ? -6.152 -5.534 -7.616 1.00 98.00 127 LEU A CA 1
ATOM 974 C C . LEU A 1 127 ? -6.304 -5.648 -6.099 1.00 98.00 127 LEU A C 1
ATOM 976 O O . LEU A 1 127 ? -7.307 -5.194 -5.547 1.00 98.00 127 LEU A O 1
ATOM 980 N N . ALA A 1 128 ? -5.298 -6.177 -5.407 1.00 98.12 128 ALA A N 1
ATOM 981 C CA . ALA A 1 128 ? -5.282 -6.092 -3.952 1.00 98.12 128 ALA A CA 1
ATOM 982 C C . ALA A 1 128 ? -4.970 -4.654 -3.507 1.00 98.12 128 ALA A C 1
ATOM 984 O O . ALA A 1 128 ? -4.073 -4.016 -4.054 1.00 98.12 128 ALA A O 1
ATOM 985 N N . ALA A 1 129 ? -5.686 -4.143 -2.507 1.00 97.94 129 ALA A N 1
ATOM 986 C CA . ALA A 1 129 ? -5.499 -2.788 -1.989 1.00 97.94 129 ALA A CA 1
ATOM 987 C C . ALA A 1 129 ? -5.265 -2.837 -0.480 1.00 97.94 129 ALA A C 1
ATOM 989 O O . ALA A 1 129 ? -6.128 -3.305 0.267 1.00 97.94 129 ALA A O 1
ATOM 990 N N . ILE A 1 130 ? -4.097 -2.364 -0.045 1.00 98.38 130 ILE A N 1
ATOM 991 C CA . ILE A 1 130 ? -3.617 -2.491 1.331 1.00 98.38 130 ILE A CA 1
ATOM 992 C C . ILE A 1 130 ? -3.159 -1.121 1.848 1.00 98.38 130 ILE A C 1
ATOM 994 O O . ILE A 1 130 ? -2.319 -0.463 1.240 1.00 98.38 130 ILE A O 1
ATOM 998 N N . ALA A 1 131 ? -3.696 -0.692 2.987 1.00 97.75 131 ALA A N 1
ATOM 999 C CA . ALA A 1 131 ? -3.397 0.575 3.652 1.00 97.75 131 ALA A CA 1
ATOM 1000 C C . ALA A 1 131 ? -2.977 0.316 5.114 1.00 97.75 131 ALA A C 1
ATOM 1002 O O . ALA A 1 131 ? -3.809 0.434 6.020 1.00 97.75 131 ALA A O 1
ATOM 1003 N N . PRO A 1 132 ? -1.712 -0.080 5.359 1.00 97.62 132 PRO A N 1
ATOM 1004 C CA . PRO A 1 132 ? -1.235 -0.398 6.700 1.00 97.62 132 PRO A CA 1
ATOM 1005 C C . PRO A 1 132 ? -1.273 0.824 7.623 1.00 97.62 132 PRO A C 1
ATOM 1007 O O . PRO A 1 132 ? -1.043 1.954 7.195 1.00 97.62 132 PRO A O 1
ATOM 1010 N N . ALA A 1 133 ? -1.548 0.579 8.898 1.00 97.25 133 ALA A N 1
ATOM 1011 C CA . ALA A 1 133 ? -1.743 1.585 9.931 1.00 97.25 133 ALA A CA 1
ATOM 1012 C C . ALA A 1 133 ? -0.435 2.209 10.437 1.00 97.25 133 ALA A C 1
ATOM 1014 O O . ALA A 1 133 ? -0.364 3.417 10.658 1.00 97.25 133 ALA A O 1
ATOM 1015 N N . ASP A 1 134 ? 0.622 1.405 10.559 1.00 97.19 134 ASP A N 1
ATOM 1016 C CA . ASP A 1 134 ? 1.961 1.860 10.929 1.00 97.19 134 ASP A CA 1
ATOM 1017 C C . ASP A 1 134 ? 3.071 1.143 10.143 1.00 97.19 134 ASP A C 1
ATOM 1019 O O . ASP A 1 134 ? 2.829 0.344 9.232 1.00 97.19 134 ASP A O 1
ATOM 1023 N N . TYR A 1 135 ? 4.323 1.467 10.468 1.00 96.44 135 TYR A N 1
ATOM 1024 C CA . TYR A 1 135 ? 5.480 0.890 9.793 1.00 96.44 135 TYR A CA 1
ATOM 1025 C C . TYR A 1 135 ? 5.673 -0.606 10.087 1.00 96.44 135 TYR A C 1
ATOM 1027 O O . TYR A 1 135 ? 6.173 -1.320 9.217 1.00 96.44 135 TYR A O 1
ATOM 1035 N N . GLN A 1 136 ? 5.268 -1.105 11.260 1.00 97.12 136 GLN A N 1
ATOM 1036 C CA . GLN A 1 136 ? 5.388 -2.529 11.585 1.00 97.12 136 GLN A CA 1
ATOM 1037 C C . GLN A 1 136 ? 4.368 -3.340 10.789 1.00 97.12 136 GLN A C 1
ATOM 1039 O O . GLN A 1 136 ? 4.730 -4.327 10.147 1.00 97.12 136 GLN A O 1
ATOM 1044 N N . GLN A 1 137 ? 3.118 -2.873 10.741 1.00 98.06 137 GLN A N 1
ATOM 1045 C CA . GLN A 1 137 ? 2.074 -3.493 9.938 1.00 98.06 137 GLN A CA 1
ATOM 1046 C C . GLN A 1 137 ? 2.402 -3.414 8.443 1.00 98.06 137 GLN A C 1
ATOM 1048 O O . GLN A 1 137 ? 2.147 -4.370 7.716 1.00 98.06 137 GLN A O 1
ATOM 1053 N N . ALA A 1 138 ? 3.029 -2.325 7.978 1.00 97.88 138 ALA A N 1
ATOM 1054 C CA . ALA A 1 138 ? 3.497 -2.221 6.597 1.00 97.88 138 ALA A CA 1
ATOM 1055 C C . ALA A 1 138 ? 4.507 -3.323 6.248 1.00 97.88 138 ALA A C 1
ATOM 1057 O O . ALA A 1 138 ? 4.370 -3.955 5.201 1.00 97.88 138 ALA A O 1
ATOM 1058 N N . ARG A 1 139 ? 5.480 -3.603 7.130 1.00 98.00 139 ARG A N 1
ATOM 1059 C CA . ARG A 1 139 ? 6.429 -4.712 6.940 1.00 98.00 139 ARG A CA 1
ATOM 1060 C C . ARG A 1 139 ? 5.710 -6.053 6.850 1.00 98.00 139 ARG A C 1
ATOM 1062 O O . ARG A 1 139 ? 5.961 -6.805 5.913 1.00 98.00 139 ARG A O 1
ATOM 1069 N N . SER A 1 140 ? 4.824 -6.348 7.799 1.00 98.56 140 SER A N 1
ATOM 1070 C CA . SER A 1 140 ? 4.070 -7.606 7.812 1.00 98.56 140 SER A CA 1
ATOM 1071 C C . SER A 1 140 ? 3.205 -7.766 6.564 1.00 98.56 140 SER A C 1
ATOM 1073 O O . SER A 1 140 ? 3.195 -8.834 5.959 1.00 98.56 140 SER A O 1
ATOM 1075 N N . ALA A 1 141 ? 2.542 -6.692 6.130 1.00 98.38 141 ALA A N 1
ATOM 1076 C CA . ALA A 1 141 ? 1.750 -6.680 4.910 1.00 98.38 141 ALA A CA 1
ATOM 1077 C C . ALA A 1 141 ? 2.597 -6.954 3.666 1.00 98.38 141 ALA A C 1
ATOM 1079 O O . ALA A 1 141 ? 2.230 -7.808 2.864 1.00 98.38 141 ALA A O 1
ATOM 1080 N N . LEU A 1 142 ? 3.746 -6.287 3.524 1.00 98.44 142 LEU A N 1
ATOM 1081 C CA . LEU A 1 142 ? 4.694 -6.544 2.439 1.00 98.44 142 LEU A CA 1
ATOM 1082 C C . LEU A 1 142 ? 5.135 -8.013 2.444 1.00 98.44 142 LEU A C 1
ATOM 1084 O O . LEU A 1 142 ? 4.966 -8.699 1.444 1.00 98.44 142 LEU A O 1
ATOM 1088 N N . LEU A 1 143 ? 5.615 -8.535 3.574 1.00 98.56 143 LEU A N 1
ATOM 1089 C CA . LEU A 1 143 ? 6.078 -9.925 3.669 1.00 98.56 143 LEU A CA 1
ATOM 1090 C C . LEU A 1 143 ? 4.985 -10.963 3.386 1.00 98.56 143 LEU A C 1
ATOM 1092 O O . LEU A 1 143 ? 5.294 -12.020 2.847 1.00 98.56 143 LEU A O 1
ATOM 1096 N N . ALA A 1 144 ? 3.730 -10.669 3.721 1.00 98.44 144 ALA A N 1
ATOM 1097 C CA . ALA A 1 144 ? 2.609 -11.572 3.482 1.00 98.44 144 ALA A CA 1
ATOM 1098 C C . ALA A 1 144 ? 2.100 -11.562 2.029 1.00 98.44 144 ALA A C 1
ATOM 1100 O O . ALA A 1 144 ? 1.339 -12.455 1.659 1.00 98.44 144 ALA A O 1
ATOM 1101 N N . THR A 1 145 ? 2.444 -10.539 1.235 1.00 98.44 145 THR A N 1
ATOM 1102 C CA . THR A 1 145 ? 1.775 -10.280 -0.057 1.00 98.44 145 THR A CA 1
ATOM 1103 C C . THR A 1 145 ? 2.710 -9.955 -1.226 1.00 98.44 145 THR A C 1
ATOM 1105 O O . THR A 1 145 ? 2.252 -9.838 -2.362 1.00 98.44 145 THR A O 1
ATOM 1108 N N . TRP A 1 146 ? 4.017 -9.805 -0.987 1.00 98.19 146 TRP A N 1
ATOM 1109 C CA . TRP A 1 146 ? 4.972 -9.352 -2.003 1.00 98.19 146 TRP A CA 1
ATOM 1110 C C . TRP A 1 146 ? 5.083 -10.285 -3.213 1.00 98.19 146 TRP A C 1
ATOM 1112 O O . TRP A 1 146 ? 5.378 -9.794 -4.299 1.00 98.19 146 TRP A O 1
ATOM 1122 N N . ASP A 1 147 ? 4.826 -11.585 -3.067 1.00 97.19 147 ASP A N 1
ATOM 1123 C CA . ASP A 1 147 ? 4.959 -12.624 -4.098 1.00 97.19 147 ASP A CA 1
ATOM 1124 C C . ASP A 1 147 ? 3.617 -13.123 -4.663 1.00 97.19 147 ASP A C 1
ATOM 1126 O O . ASP A 1 147 ? 3.589 -14.053 -5.467 1.00 97.19 147 ASP A O 1
ATOM 1130 N N . TRP A 1 148 ? 2.503 -12.481 -4.301 1.00 98.19 148 TRP A N 1
ATOM 1131 C CA . TRP A 1 148 ? 1.175 -12.807 -4.825 1.00 98.19 148 TRP A CA 1
ATOM 1132 C C . TRP A 1 148 ? 1.086 -12.718 -6.362 1.00 98.19 148 TRP A C 1
ATOM 1134 O O . TRP A 1 148 ? 1.629 -11.796 -6.959 1.00 98.19 148 TRP A O 1
ATOM 1144 N N . PRO A 1 149 ? 0.374 -13.611 -7.059 1.00 97.00 149 PRO A N 1
ATOM 1145 C CA . PRO A 1 149 ? 0.327 -13.557 -8.523 1.00 97.00 149 PRO A CA 1
ATOM 1146 C C . PRO A 1 149 ? -0.336 -12.273 -9.054 1.00 97.00 149 PRO A C 1
ATOM 1148 O O . PRO A 1 149 ? 0.155 -11.670 -10.002 1.00 97.00 149 PRO A O 1
ATOM 1151 N N . GLN A 1 150 ? -1.403 -11.812 -8.404 1.00 97.00 150 GLN A N 1
ATOM 1152 C CA . GLN A 1 150 ? -2.137 -10.597 -8.760 1.00 97.00 150 GLN A CA 1
ATOM 1153 C C . GLN A 1 150 ? -1.393 -9.314 -8.350 1.00 97.00 150 GLN A C 1
ATOM 1155 O O . GLN A 1 150 ? -0.607 -9.354 -7.398 1.00 97.00 150 GLN A O 1
ATOM 1160 N N . PRO A 1 151 ? -1.655 -8.150 -8.977 1.00 98.56 151 PRO A N 1
ATOM 1161 C CA . PRO A 1 151 ? -1.045 -6.889 -8.568 1.00 98.56 151 PRO A CA 1
ATOM 1162 C C . PRO A 1 151 ? -1.534 -6.412 -7.196 1.00 98.56 151 PRO A C 1
ATOM 1164 O O . PRO A 1 151 ? -2.641 -6.727 -6.747 1.00 98.56 151 PRO A O 1
ATOM 1167 N N . VAL A 1 152 ? -0.703 -5.597 -6.540 1.00 98.75 152 VAL A N 1
ATOM 1168 C CA . VAL A 1 152 ? -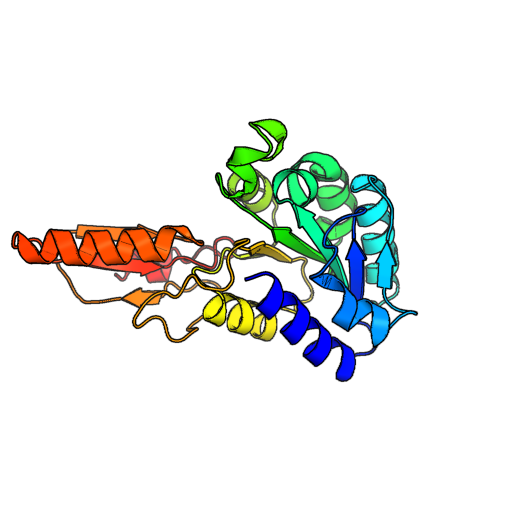0.987 -5.054 -5.204 1.00 98.75 152 VAL A CA 1
ATOM 1169 C C . VAL A 1 152 ? -0.693 -3.559 -5.159 1.00 98.75 152 VAL A C 1
ATOM 1171 O O . VAL A 1 152 ? 0.386 -3.119 -5.553 1.00 98.75 152 VAL A O 1
ATOM 1174 N N . TYR A 1 153 ? -1.642 -2.787 -4.638 1.00 98.75 153 TYR A N 1
ATOM 1175 C CA . TYR A 1 153 ? -1.510 -1.377 -4.302 1.00 98.75 153 TYR A CA 1
ATOM 1176 C C . TYR A 1 153 ? -1.313 -1.214 -2.794 1.00 98.75 153 TYR A C 1
ATOM 1178 O O . TYR A 1 153 ? -2.209 -1.523 -2.008 1.00 98.75 153 TYR A O 1
ATOM 1186 N N . TYR A 1 154 ? -0.154 -0.699 -2.393 1.00 98.56 154 TYR A N 1
ATOM 1187 C CA . TYR A 1 154 ? 0.161 -0.366 -1.009 1.00 98.56 154 TYR A CA 1
ATOM 1188 C C . TYR A 1 154 ? 0.105 1.144 -0.813 1.00 98.56 154 TYR A C 1
ATOM 1190 O O . TYR A 1 154 ? 0.929 1.875 -1.362 1.00 98.56 154 TYR A O 1
ATOM 1198 N N . ARG A 1 155 ? -0.821 1.608 0.024 1.00 97.88 155 ARG A N 1
ATOM 1199 C CA . ARG A 1 155 ? -0.915 3.009 0.439 1.00 97.88 155 ARG A CA 1
ATOM 1200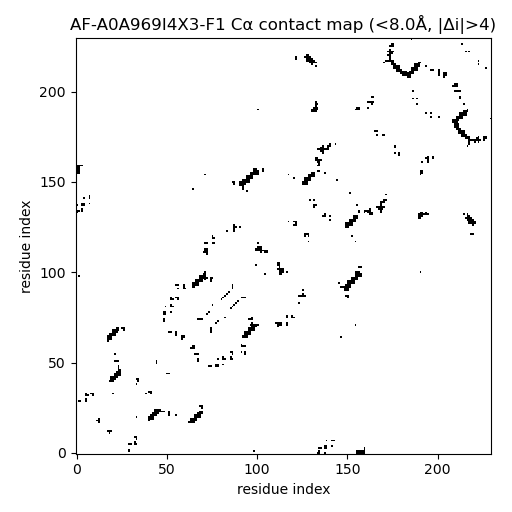 C C . ARG A 1 155 ? -0.169 3.225 1.742 1.00 97.88 155 ARG A C 1
ATOM 1202 O O . ARG A 1 155 ? -0.683 2.939 2.820 1.00 97.88 155 ARG A O 1
ATOM 1209 N N . LEU A 1 156 ? 1.049 3.730 1.640 1.00 97.19 156 LEU A N 1
ATOM 1210 C CA . LEU A 1 156 ? 1.963 3.887 2.760 1.00 97.19 156 LEU A CA 1
ATOM 1211 C C . LEU A 1 156 ? 1.984 5.321 3.286 1.00 97.19 156 LEU A C 1
ATOM 1213 O O . LEU A 1 156 ? 1.986 6.284 2.523 1.00 97.19 156 LEU A O 1
ATOM 1217 N N . GLY A 1 157 ? 2.117 5.458 4.601 1.00 94.38 157 GLY A N 1
ATOM 1218 C CA . GLY A 1 157 ? 2.473 6.717 5.242 1.00 94.38 157 GLY A CA 1
ATOM 1219 C C . GLY A 1 157 ? 3.944 7.099 5.019 1.00 94.38 157 GLY A C 1
ATOM 1220 O O . GLY A 1 157 ? 4.865 6.271 5.048 1.00 94.38 157 GLY A O 1
ATOM 1221 N N . LYS A 1 158 ? 4.188 8.392 4.847 1.00 90.44 158 LYS A N 1
ATOM 1222 C CA . LYS A 1 158 ? 5.470 9.082 4.742 1.00 90.44 158 LYS A CA 1
ATOM 1223 C C . LYS A 1 158 ? 6.263 9.014 6.043 1.00 90.44 158 LYS A C 1
ATOM 1225 O O . LYS A 1 158 ? 7.488 8.887 5.961 1.00 90.44 158 LYS A O 1
ATOM 1230 N N . ASP A 1 159 ? 5.594 9.086 7.198 1.00 82.12 159 ASP A N 1
ATOM 1231 C CA . ASP A 1 159 ? 6.225 9.053 8.523 1.00 82.12 159 ASP A CA 1
ATOM 1232 C C . ASP A 1 159 ? 6.544 7.618 8.969 1.00 82.12 159 ASP A C 1
ATOM 1234 O O . ASP A 1 159 ? 5.705 6.720 8.919 1.00 82.12 159 ASP A O 1
ATOM 1238 N N . ASP A 1 160 ? 7.790 7.395 9.373 1.00 76.81 160 ASP A N 1
ATOM 1239 C CA . ASP A 1 160 ? 8.309 6.130 9.905 1.00 76.81 160 ASP A CA 1
ATOM 1240 C C . ASP A 1 160 ? 8.274 6.069 11.441 1.00 76.81 160 ASP A C 1
ATOM 1242 O O . ASP A 1 160 ? 8.664 5.060 12.016 1.00 76.81 160 ASP A O 1
ATOM 1246 N N . ARG A 1 161 ? 7.835 7.138 12.113 1.00 80.88 161 ARG A N 1
ATOM 1247 C CA . ARG A 1 161 ? 7.741 7.222 13.580 1.00 80.88 161 ARG A CA 1
ATOM 1248 C C . ARG A 1 161 ? 6.336 6.957 14.106 1.00 80.88 161 ARG A C 1
ATOM 1250 O O . ARG A 1 161 ? 6.166 6.781 15.308 1.00 80.88 161 ARG A O 1
ATOM 1257 N N . ASN A 1 162 ? 5.346 6.946 13.219 1.00 82.44 162 ASN A N 1
ATOM 1258 C CA . ASN A 1 162 ? 3.972 6.641 13.574 1.00 82.44 162 ASN A CA 1
ATOM 1259 C C . ASN A 1 162 ? 3.858 5.154 13.941 1.00 82.44 162 ASN A C 1
ATOM 1261 O O . ASN A 1 162 ? 4.163 4.305 13.107 1.00 82.44 162 ASN A O 1
ATOM 1265 N N . LEU A 1 163 ? 3.463 4.863 15.180 1.00 94.38 163 LEU A N 1
ATOM 1266 C CA . LEU A 1 163 ? 3.278 3.518 15.723 1.00 94.38 163 LEU A CA 1
ATOM 1267 C C . LEU A 1 163 ? 1.896 3.456 16.364 1.00 94.38 163 LEU A C 1
ATOM 1269 O O . LEU A 1 163 ? 1.544 4.354 17.135 1.00 94.38 163 LEU A O 1
ATOM 1273 N N . VAL A 1 164 ? 1.138 2.404 16.065 1.00 96.81 164 VAL A N 1
ATOM 1274 C CA . VAL A 1 164 ? -0.146 2.155 16.711 1.00 96.81 164 VAL A CA 1
ATOM 1275 C C . VAL A 1 164 ? 0.082 1.233 17.913 1.00 96.81 164 VAL A C 1
ATOM 1277 O O . VAL A 1 164 ? 0.556 0.111 17.726 1.00 96.81 164 VAL A O 1
ATOM 1280 N N . PRO A 1 165 ? -0.227 1.678 19.146 1.00 95.56 165 PRO A N 1
ATOM 1281 C CA . PRO A 1 165 ? -0.124 0.829 20.331 1.00 95.56 165 PRO A CA 1
ATOM 1282 C C . PRO A 1 165 ? -0.946 -0.456 20.186 1.00 95.56 165 PRO A C 1
ATOM 1284 O O . PRO A 1 165 ? -2.023 -0.436 19.592 1.00 95.56 165 PRO A O 1
ATOM 1287 N N . ASP A 1 166 ? -0.425 -1.562 20.720 1.00 95.94 166 ASP A N 1
ATOM 1288 C CA . ASP A 1 166 ? -1.064 -2.888 20.771 1.00 95.94 166 ASP A CA 1
ATOM 1289 C C . ASP A 1 166 ? -1.391 -3.533 19.410 1.00 95.94 166 ASP A C 1
ATOM 1291 O O . ASP A 1 166 ? -2.007 -4.604 19.356 1.00 95.94 166 ASP A O 1
ATOM 1295 N N . LEU A 1 167 ? -0.995 -2.910 18.292 1.00 97.44 167 LEU A N 1
ATOM 1296 C CA . LEU A 1 167 ? -1.140 -3.493 16.959 1.00 97.44 167 LEU A CA 1
ATOM 1297 C C . LEU A 1 167 ? -0.060 -4.541 16.672 1.00 97.44 167 LEU A C 1
ATOM 1299 O O . LEU A 1 167 ? -0.339 -5.503 15.960 1.00 97.44 167 LEU A O 1
ATOM 1303 N N . ASP A 1 168 ? 1.154 -4.347 17.196 1.00 96.12 168 ASP A N 1
ATOM 1304 C CA . ASP A 1 168 ? 2.295 -5.276 17.124 1.00 96.12 168 ASP A CA 1
ATOM 1305 C C . ASP A 1 168 ? 2.578 -5.820 15.714 1.00 96.12 168 ASP A C 1
ATOM 1307 O O . ASP A 1 168 ? 2.905 -6.991 15.507 1.00 96.12 168 ASP A O 1
ATOM 1311 N N . GLY A 1 169 ? 2.378 -4.972 14.702 1.00 96.88 169 GLY A N 1
ATOM 1312 C CA . GLY A 1 169 ? 2.543 -5.330 13.298 1.00 96.88 169 GLY A CA 1
ATOM 1313 C C . GLY A 1 169 ? 1.588 -6.415 12.787 1.00 96.88 169 GLY A C 1
ATOM 1314 O O . GLY A 1 169 ? 1.835 -6.956 11.708 1.00 96.88 169 GLY A O 1
ATOM 1315 N N . ARG A 1 170 ? 0.511 -6.752 13.512 1.00 97.94 170 ARG A N 1
ATOM 1316 C CA . ARG A 1 170 ? -0.465 -7.766 13.088 1.00 97.94 170 ARG A CA 1
ATOM 1317 C C . ARG A 1 170 ? -1.093 -7.380 11.755 1.00 97.94 170 ARG A C 1
ATOM 1319 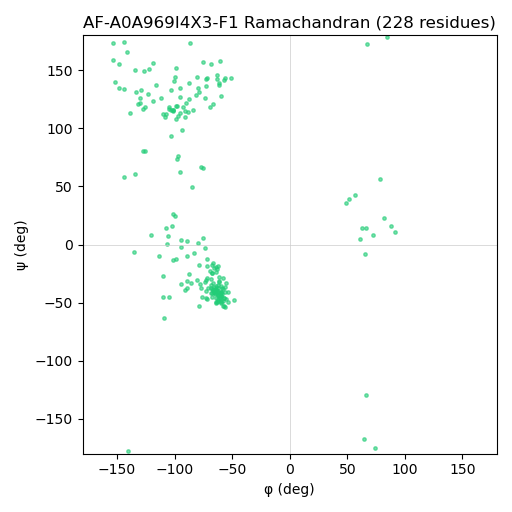O O . ARG A 1 170 ? -1.644 -6.292 11.603 1.00 97.94 170 ARG A O 1
ATOM 1326 N N . PHE A 1 171 ? -1.052 -8.301 10.801 1.00 98.31 171 PHE A N 1
ATOM 1327 C CA . PHE A 1 171 ? -1.688 -8.154 9.500 1.00 98.31 171 PHE A CA 1
ATOM 1328 C C . PHE A 1 171 ? -2.142 -9.519 8.991 1.00 98.31 171 PHE A C 1
ATOM 1330 O O . PHE A 1 171 ? -1.374 -10.479 9.013 1.00 98.31 171 PHE A O 1
ATOM 1337 N N . ALA A 1 172 ? -3.367 -9.578 8.482 1.00 97.19 172 ALA A N 1
ATOM 1338 C CA . ALA A 1 172 ? -3.856 -10.690 7.685 1.00 97.19 172 ALA A CA 1
ATOM 1339 C C . ALA A 1 172 ? -4.775 -10.145 6.588 1.00 97.19 172 ALA A C 1
ATOM 1341 O O . ALA A 1 172 ? -5.632 -9.293 6.839 1.00 97.19 172 ALA A O 1
ATOM 1342 N N . ALA A 1 173 ? -4.578 -10.619 5.360 1.00 96.31 173 ALA A N 1
ATOM 1343 C CA . ALA A 1 173 ? -5.398 -10.211 4.231 1.00 96.31 173 ALA A CA 1
ATOM 1344 C C . ALA A 1 173 ? -6.866 -10.596 4.450 1.00 96.31 173 ALA A C 1
ATOM 1346 O O . ALA A 1 173 ? -7.165 -11.692 4.919 1.00 96.31 173 ALA A O 1
ATOM 1347 N N . GLY A 1 174 ? -7.780 -9.687 4.110 1.00 96.38 174 GLY A N 1
ATOM 1348 C CA . GLY A 1 174 ? -9.216 -9.894 4.306 1.00 96.38 174 GLY A CA 1
ATOM 1349 C C . GLY A 1 174 ? -9.654 -9.968 5.771 1.0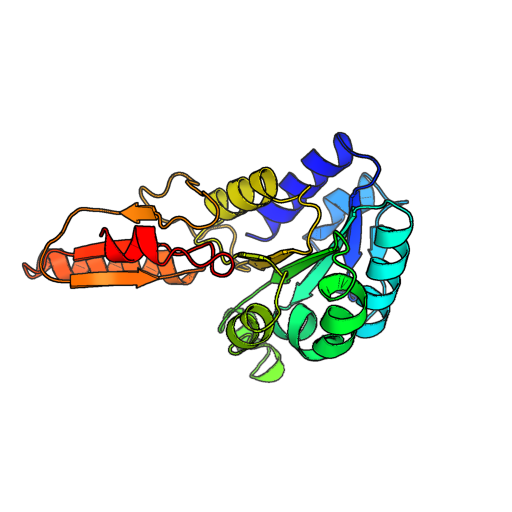0 96.38 174 GLY A C 1
ATOM 1350 O O . GLY A 1 174 ? -10.777 -10.384 6.022 1.00 96.38 174 GLY A O 1
ATOM 1351 N N . GLN A 1 175 ? -8.812 -9.560 6.728 1.00 97.44 175 GLN A N 1
ATOM 1352 C CA . GLN A 1 175 ? -9.135 -9.510 8.158 1.00 97.44 175 GLN A CA 1
ATOM 1353 C C . GLN A 1 175 ? -9.051 -8.079 8.701 1.00 97.44 175 GLN A C 1
ATOM 1355 O O . GLN A 1 175 ? -8.318 -7.243 8.165 1.00 97.44 175 GLN A O 1
ATOM 1360 N N . VAL A 1 176 ? -9.760 -7.818 9.801 1.00 97.50 176 VAL A N 1
ATOM 1361 C CA . VAL A 1 176 ? -9.565 -6.623 10.637 1.00 97.50 176 VAL A CA 1
ATOM 1362 C C . VAL A 1 176 ? -8.699 -6.957 11.849 1.00 97.50 176 VAL A C 1
ATOM 1364 O O . VAL A 1 176 ? -8.658 -8.100 12.301 1.00 97.50 176 VAL A O 1
ATOM 1367 N N . GLN A 1 177 ? -7.974 -5.971 12.369 1.00 97.88 177 GLN A N 1
ATOM 1368 C CA . GLN A 1 177 ? -7.249 -6.093 13.633 1.00 97.88 177 GLN A CA 1
ATOM 1369 C C . GLN A 1 177 ? -7.930 -5.212 14.674 1.00 97.88 177 GLN A C 1
ATOM 1371 O O . GLN A 1 177 ? -7.913 -3.988 14.553 1.00 97.88 177 GLN A O 1
ATOM 1376 N N . CYS A 1 178 ? -8.536 -5.844 15.673 1.00 97.62 178 CYS A N 1
ATOM 1377 C CA . CYS A 1 178 ? -9.247 -5.157 16.743 1.00 97.62 178 CYS A CA 1
ATOM 1378 C C . CYS A 1 178 ? -8.285 -4.796 17.881 1.00 97.62 178 CYS A C 1
ATOM 1380 O O . CYS A 1 178 ? -7.414 -5.592 18.239 1.00 97.62 178 CYS A O 1
ATOM 1382 N N . LEU A 1 179 ? -8.443 -3.591 18.426 1.00 97.25 179 LEU A N 1
ATOM 1383 C CA . LEU A 1 179 ? -7.719 -3.075 19.583 1.00 97.25 179 LEU A CA 1
ATOM 1384 C C . LEU A 1 179 ? -8.730 -2.662 20.653 1.00 97.25 179 LEU A C 1
ATOM 1386 O O . LEU A 1 179 ? -9.662 -1.902 20.369 1.00 97.25 179 LEU A O 1
ATOM 1390 N N . GLY A 1 180 ? -8.508 -3.144 21.876 1.00 93.12 180 GLY A N 1
ATOM 1391 C CA . GLY A 1 180 ? -9.457 -2.992 22.975 1.00 93.12 180 GLY A CA 1
ATOM 1392 C C . GLY A 1 180 ? -10.756 -3.776 22.764 1.00 93.12 180 GLY A C 1
ATOM 1393 O O . GLY A 1 180 ? -11.001 -4.348 21.703 1.00 93.12 180 GLY A O 1
ATOM 1394 N N . GLU A 1 181 ? -11.584 -3.789 23.803 1.00 93.62 181 GLU A N 1
ATOM 1395 C CA . GLU A 1 181 ? -12.936 -4.345 23.780 1.00 93.62 181 GLU A CA 1
ATOM 1396 C C . GLU A 1 181 ? -13.881 -3.313 24.403 1.00 93.62 181 GLU A C 1
ATOM 1398 O O . GLU A 1 181 ? -13.695 -2.901 25.550 1.00 93.62 181 GLU A O 1
ATOM 1403 N N . GLY A 1 182 ? -14.882 -2.879 23.640 1.00 94.69 182 GLY A N 1
ATOM 1404 C CA . GLY A 1 182 ? -15.902 -1.930 24.070 1.00 94.69 182 GLY A CA 1
ATOM 1405 C C . GLY A 1 182 ? -17.239 -2.202 23.389 1.00 94.69 182 GLY A C 1
ATOM 1406 O O . GLY A 1 182 ? -17.293 -2.822 22.328 1.00 94.69 182 GLY A O 1
ATOM 1407 N N . ARG A 1 183 ? -18.335 -1.774 24.023 1.00 95.50 183 ARG A N 1
ATOM 1408 C CA . ARG A 1 183 ? -19.705 -2.099 23.581 1.00 95.50 183 ARG A CA 1
ATOM 1409 C C . ARG A 1 183 ? -20.504 -0.893 23.097 1.00 95.50 183 ARG A C 1
ATOM 1411 O O . ARG A 1 183 ? -21.583 -1.089 22.547 1.00 95.50 183 ARG A O 1
ATOM 1418 N N . ASP A 1 184 ? -20.003 0.324 23.299 1.00 97.69 184 ASP A N 1
ATOM 1419 C CA . ASP A 1 184 ? -20.772 1.534 23.008 1.00 97.69 184 ASP A CA 1
ATOM 1420 C C . ASP A 1 184 ? -20.578 1.997 21.561 1.00 97.69 184 ASP A C 1
ATOM 1422 O O . ASP A 1 184 ? -21.522 2.467 20.926 1.00 97.69 184 ASP A O 1
ATOM 1426 N N . VAL A 1 185 ? -19.360 1.866 21.018 1.00 97.12 185 VAL A N 1
ATOM 1427 C CA . VAL A 1 185 ? -19.048 2.280 19.642 1.00 97.12 185 VAL A CA 1
ATOM 1428 C C . VAL A 1 185 ? -17.905 1.473 19.021 1.00 97.12 185 VAL A C 1
ATOM 1430 O O . VAL A 1 185 ? -16.885 1.200 19.655 1.00 97.12 185 VAL A O 1
ATOM 1433 N N . LEU A 1 186 ? -18.060 1.143 17.738 1.00 97.81 186 LEU A N 1
ATOM 1434 C CA . LEU A 1 186 ? -17.010 0.579 16.894 1.00 97.81 186 LEU A CA 1
ATOM 1435 C C . LEU A 1 186 ? -16.373 1.685 16.043 1.00 97.81 186 LEU A C 1
ATOM 1437 O O . LEU A 1 186 ? -17.039 2.318 15.223 1.00 97.81 186 LEU A O 1
ATOM 1441 N N . LEU A 1 187 ? -15.069 1.900 16.211 1.00 98.31 187 LEU A N 1
ATOM 1442 C CA . LEU A 1 187 ? -14.274 2.828 15.412 1.00 98.31 187 LEU A CA 1
ATOM 1443 C C . LEU A 1 187 ? -13.519 2.053 14.332 1.00 98.31 187 LEU A C 1
ATOM 1445 O O . LEU A 1 187 ? -12.549 1.357 14.621 1.00 98.31 187 LEU A O 1
ATOM 1449 N N . VAL A 1 188 ? -13.940 2.188 13.076 1.00 97.88 188 VAL A N 1
ATOM 1450 C CA . VAL A 1 188 ? -13.271 1.541 11.937 1.00 97.88 188 VAL A CA 1
ATOM 1451 C C . VAL A 1 188 ? -12.286 2.513 11.299 1.00 97.88 188 VAL A C 1
ATOM 1453 O O . VAL A 1 188 ? -12.651 3.632 10.939 1.00 97.88 188 VAL A O 1
ATOM 1456 N N . THR A 1 189 ? -11.032 2.095 11.145 1.00 97.25 189 THR A N 1
ATOM 1457 C CA . THR A 1 189 ? -9.958 2.940 10.609 1.00 97.25 189 THR A CA 1
ATOM 1458 C C . THR A 1 189 ? -9.012 2.166 9.695 1.00 97.25 189 THR A C 1
ATOM 1460 O O . THR A 1 189 ? -9.011 0.938 9.664 1.00 97.25 189 THR A O 1
ATOM 1463 N N . MET A 1 190 ? -8.199 2.888 8.930 1.00 95.38 190 MET A N 1
ATOM 1464 C CA . MET A 1 190 ? -7.168 2.341 8.048 1.00 95.38 190 MET A CA 1
ATOM 1465 C C . MET A 1 190 ? -6.049 3.365 7.863 1.00 95.38 190 MET A C 1
ATOM 1467 O O . MET A 1 190 ? -6.282 4.569 7.975 1.00 95.38 190 MET A O 1
ATOM 1471 N N . GLY A 1 191 ? -4.859 2.917 7.467 1.00 94.88 191 GLY A N 1
ATOM 1472 C CA . GLY A 1 191 ? -3.765 3.836 7.171 1.00 94.88 191 GLY A CA 1
ATOM 1473 C C . GLY A 1 191 ? -3.273 4.625 8.390 1.00 94.88 191 GLY A C 1
ATOM 1474 O O . GLY A 1 191 ? -3.616 4.350 9.540 1.00 94.88 191 GLY A O 1
ATOM 1475 N N . SER A 1 192 ? -2.472 5.653 8.126 1.00 92.38 192 SER A N 1
ATOM 1476 C CA . SER A 1 192 ? -1.734 6.411 9.143 1.00 92.38 192 SER A CA 1
ATOM 1477 C C . SER A 1 192 ? -2.597 7.147 10.174 1.00 92.38 192 SER A C 1
ATOM 1479 O O . SER A 1 192 ? -2.095 7.460 11.252 1.00 92.38 192 SER A O 1
ATOM 1481 N N . ILE A 1 193 ? -3.887 7.378 9.905 1.00 94.25 193 ILE A N 1
ATOM 1482 C CA . ILE A 1 193 ? -4.808 7.999 10.873 1.00 94.25 193 ILE A CA 1
ATOM 1483 C C . ILE A 1 193 ? -5.167 7.061 12.039 1.00 94.25 193 ILE A C 1
ATOM 1485 O O . ILE A 1 193 ? -5.709 7.509 13.045 1.00 94.25 193 ILE A O 1
ATOM 1489 N N . ALA A 1 194 ? -4.855 5.764 11.947 1.00 96.19 194 ALA A N 1
ATOM 1490 C CA . ALA A 1 194 ? -5.200 4.780 12.970 1.00 96.19 194 ALA A CA 1
ATOM 1491 C C . ALA A 1 194 ? -4.675 5.133 14.372 1.00 96.19 194 ALA A C 1
ATOM 1493 O O . ALA A 1 194 ? -5.393 4.933 15.348 1.00 96.19 194 ALA A O 1
ATOM 1494 N N . ARG A 1 195 ? -3.475 5.722 14.485 1.00 95.44 195 ARG A N 1
ATOM 1495 C CA . ARG A 1 195 ? -2.935 6.178 15.779 1.00 95.44 195 ARG A CA 1
ATOM 1496 C C . ARG A 1 195 ? -3.836 7.221 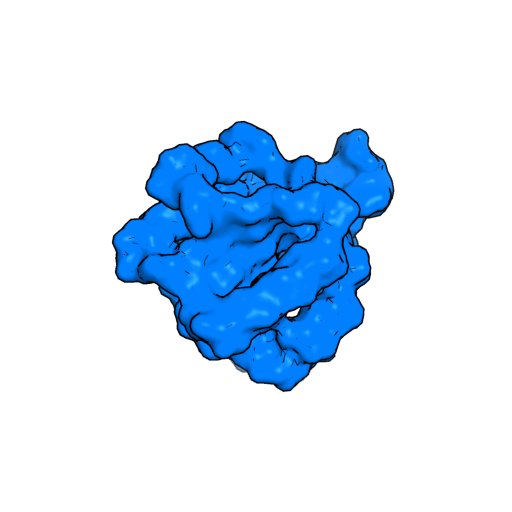16.440 1.00 95.44 195 ARG A C 1
ATOM 1498 O O . ARG A 1 195 ? -4.094 7.146 17.639 1.00 95.44 195 ARG A O 1
ATOM 1505 N N . GLU A 1 196 ? -4.369 8.137 15.643 1.00 96.06 196 GLU A N 1
ATOM 1506 C CA . GLU A 1 196 ? -5.208 9.230 16.132 1.00 96.06 196 GLU A CA 1
ATOM 1507 C C . GLU A 1 196 ? -6.590 8.709 16.528 1.00 96.06 196 GLU A C 1
ATOM 1509 O O . GLU A 1 196 ? -7.172 9.172 17.507 1.00 96.06 196 GLU A O 1
ATOM 1514 N N . VAL A 1 197 ? -7.077 7.674 15.837 1.00 97.81 197 VAL A N 1
ATOM 1515 C CA . VAL A 1 197 ? -8.292 6.947 16.227 1.00 97.81 197 VAL A CA 1
ATOM 1516 C C . VAL A 1 197 ? -8.098 6.205 17.552 1.00 97.81 197 VAL A C 1
ATOM 1518 O O . VAL A 1 197 ? -8.982 6.258 18.402 1.00 97.81 197 VAL A O 1
ATOM 1521 N N . VAL A 1 198 ? -6.938 5.580 17.785 1.00 97.31 198 VAL A N 1
ATOM 1522 C CA . VAL A 1 198 ? -6.620 4.952 19.082 1.00 97.31 198 VAL A CA 1
ATOM 1523 C C . VAL A 1 198 ? -6.526 5.995 20.202 1.00 97.31 198 VAL A C 1
ATOM 1525 O O . VAL A 1 198 ? -7.051 5.776 21.294 1.00 97.31 198 VAL A O 1
ATOM 1528 N N . ALA A 1 199 ? -5.934 7.163 19.941 1.00 97.00 199 ALA A N 1
ATOM 1529 C CA . ALA A 1 199 ? -5.921 8.263 20.904 1.00 97.00 199 ALA A CA 1
ATOM 1530 C C . ALA A 1 199 ? -7.342 8.777 21.214 1.00 97.00 199 ALA A C 1
ATOM 1532 O O . ALA A 1 199 ? -7.667 9.040 22.373 1.00 97.00 199 ALA A O 1
ATOM 1533 N N . ALA A 1 200 ? -8.210 8.868 20.201 1.00 97.75 200 ALA A N 1
ATOM 1534 C CA . ALA A 1 200 ? -9.614 9.224 20.382 1.00 97.75 200 ALA A CA 1
ATOM 1535 C C . ALA A 1 200 ? -10.378 8.170 21.203 1.00 97.75 200 ALA A C 1
ATOM 1537 O O . ALA A 1 200 ? -11.149 8.538 22.087 1.00 97.75 200 ALA A O 1
ATOM 1538 N N . ALA A 1 201 ? -10.121 6.876 20.985 1.00 97.81 201 ALA A N 1
ATOM 1539 C CA . ALA A 1 201 ? -10.692 5.789 21.784 1.00 97.81 201 ALA A CA 1
ATOM 1540 C C . ALA A 1 201 ? -10.312 5.909 23.273 1.00 97.81 201 ALA A C 1
ATOM 1542 O O . ALA A 1 201 ? -11.161 5.765 24.153 1.00 97.81 201 ALA A O 1
ATOM 1543 N N . ALA A 1 202 ? -9.054 6.257 23.568 1.00 96.56 202 ALA A N 1
ATOM 1544 C CA . ALA A 1 202 ? -8.605 6.515 24.936 1.00 96.56 202 ALA A CA 1
ATOM 1545 C C . ALA A 1 202 ? -9.299 7.742 25.564 1.00 96.56 202 ALA A C 1
ATOM 1547 O O . ALA A 1 202 ? -9.664 7.711 26.741 1.00 96.56 202 ALA A O 1
ATOM 1548 N N . ALA A 1 203 ? -9.522 8.806 24.785 1.00 97.88 203 ALA A N 1
ATOM 1549 C CA . ALA A 1 203 ? -10.261 9.985 25.238 1.00 97.88 203 ALA A CA 1
ATOM 1550 C C . ALA A 1 203 ? -11.749 9.686 25.504 1.00 97.88 203 ALA A C 1
ATOM 1552 O O . ALA A 1 203 ? -12.294 10.170 26.495 1.00 97.88 203 ALA A O 1
ATOM 1553 N N . LEU A 1 204 ? -12.394 8.858 24.673 1.00 97.94 204 LEU A N 1
ATOM 1554 C CA . LEU A 1 204 ? -13.768 8.384 24.894 1.00 97.94 204 LEU A CA 1
ATOM 1555 C C . LEU A 1 204 ? -13.882 7.586 26.198 1.00 97.94 204 LEU A C 1
ATOM 1557 O O . LEU A 1 204 ? -14.776 7.840 27.007 1.00 97.94 204 LEU A O 1
ATOM 1561 N N . ARG A 1 205 ? -12.916 6.702 26.461 1.00 96.75 205 ARG A N 1
ATOM 1562 C CA . ARG A 1 205 ? -12.873 5.927 27.705 1.00 96.75 205 ARG A CA 1
ATOM 1563 C C . ARG A 1 205 ? -12.803 6.819 28.947 1.00 96.75 205 ARG A C 1
ATOM 1565 O O . ARG A 1 205 ? -13.444 6.525 29.952 1.00 96.75 205 ARG A O 1
ATOM 1572 N N . ALA A 1 206 ? -12.071 7.934 28.882 1.00 97.31 206 ALA A N 1
ATOM 1573 C CA . ALA A 1 206 ? -11.955 8.885 29.991 1.00 97.31 206 ALA A CA 1
ATOM 1574 C C . ALA A 1 206 ? -13.284 9.576 30.360 1.00 97.31 206 ALA A C 1
ATOM 1576 O O . ALA A 1 206 ? -13.415 10.080 31.474 1.00 97.31 206 ALA A O 1
ATOM 1577 N N . VAL A 1 207 ? -14.268 9.577 29.454 1.00 97.81 207 VAL A N 1
ATOM 1578 C CA . VAL A 1 207 ? -15.625 10.098 29.694 1.00 97.81 207 VAL A CA 1
ATOM 1579 C C . VAL A 1 207 ? -16.678 8.989 29.816 1.00 97.81 207 VAL A C 1
ATOM 1581 O O . VAL A 1 207 ? -17.872 9.276 29.796 1.00 97.81 207 VAL A O 1
ATOM 1584 N N . GLY A 1 208 ? -16.246 7.734 29.981 1.00 97.50 208 GLY A N 1
ATOM 1585 C CA . GLY A 1 208 ? -17.126 6.589 30.223 1.00 97.50 208 GLY A CA 1
ATOM 1586 C C . GLY A 1 208 ? -17.774 5.991 28.973 1.00 97.50 208 GLY A C 1
ATOM 1587 O O . GLY A 1 208 ? -18.822 5.370 29.103 1.00 97.50 208 GLY A O 1
ATOM 1588 N N . ILE A 1 209 ? -17.184 6.192 27.788 1.00 98.19 209 ILE A N 1
ATOM 1589 C CA . ILE A 1 209 ? -17.611 5.553 26.535 1.00 98.19 209 ILE A CA 1
ATOM 1590 C C . ILE A 1 209 ? -16.573 4.493 26.151 1.00 98.19 209 ILE A C 1
ATOM 1592 O O . ILE A 1 209 ? -15.442 4.828 25.786 1.00 98.19 209 ILE A O 1
ATOM 1596 N N . ASP A 1 210 ? -16.954 3.220 26.210 1.00 97.12 210 ASP A N 1
ATOM 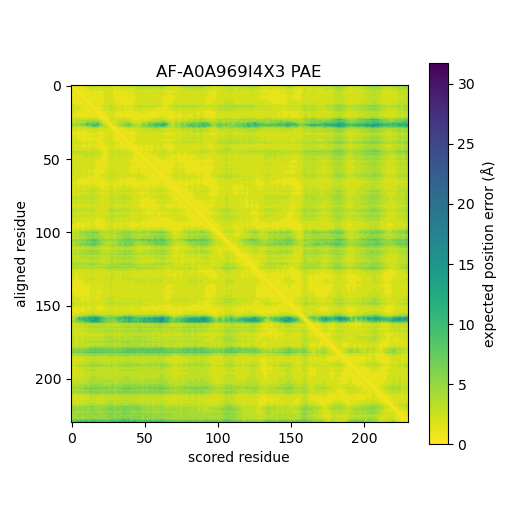1597 C CA . ASP A 1 210 ? -16.093 2.094 25.857 1.00 97.12 210 ASP A CA 1
ATOM 1598 C C . ASP A 1 210 ? -16.194 1.785 24.358 1.00 97.12 210 ASP A C 1
ATOM 1600 O O . ASP A 1 210 ? -17.271 1.528 23.813 1.00 97.12 210 ASP A O 1
ATOM 1604 N N . SER A 1 211 ? -15.047 1.763 23.679 1.00 97.88 211 SER A N 1
ATOM 1605 C CA . SER A 1 211 ? -14.971 1.576 22.228 1.00 97.88 211 SER A CA 1
ATOM 1606 C C . SER A 1 211 ? -14.034 0.444 21.823 1.00 97.88 211 SER A C 1
ATOM 1608 O O . SER A 1 211 ? -13.030 0.188 22.487 1.00 97.88 211 SER A O 1
ATOM 1610 N N . THR A 1 212 ? -14.357 -0.195 20.701 1.00 98.19 212 THR A N 1
ATOM 1611 C CA . THR A 1 212 ? -13.460 -1.114 19.988 1.00 98.19 212 THR A CA 1
ATOM 1612 C C . THR A 1 212 ? -12.898 -0.386 18.771 1.00 98.19 212 THR A C 1
ATOM 1614 O O . THR A 1 212 ? -13.656 0.230 18.019 1.00 98.19 212 THR A O 1
ATOM 1617 N N . VAL A 1 213 ? -11.583 -0.452 18.542 1.00 98.50 213 VAL A N 1
ATOM 1618 C CA . VAL A 1 213 ? -10.963 0.085 17.318 1.00 98.50 213 VAL A CA 1
ATOM 1619 C C . VAL A 1 213 ? -10.659 -1.064 16.363 1.00 98.50 213 VAL A C 1
ATOM 1621 O O . VAL A 1 213 ? -9.808 -1.895 16.659 1.00 98.50 213 VAL A O 1
ATOM 1624 N N . ALA A 1 214 ? -11.313 -1.100 15.203 1.00 98.25 214 ALA A N 1
ATOM 1625 C CA . ALA A 1 214 ? -11.049 -2.073 14.147 1.00 98.25 214 ALA A CA 1
ATOM 1626 C C . ALA A 1 214 ? -10.196 -1.452 13.033 1.00 98.25 214 ALA A C 1
ATOM 1628 O O . ALA A 1 214 ? -10.623 -0.544 12.317 1.00 98.25 214 ALA A O 1
ATOM 1629 N N . ILE A 1 215 ? -8.983 -1.972 12.857 1.00 98.25 215 ILE A N 1
ATOM 1630 C CA . ILE A 1 215 ? -8.068 -1.566 11.790 1.00 98.25 215 ILE A CA 1
ATOM 1631 C C . ILE A 1 215 ? -8.299 -2.459 10.570 1.00 98.25 215 ILE A C 1
ATOM 1633 O O . ILE A 1 215 ? -7.953 -3.640 10.571 1.00 98.25 215 ILE A O 1
ATOM 1637 N N . ALA A 1 216 ? -8.861 -1.881 9.512 1.00 97.56 216 ALA A N 1
ATOM 1638 C CA . ALA A 1 216 ? -9.110 -2.526 8.228 1.00 97.56 216 ALA A CA 1
ATOM 1639 C C . ALA A 1 216 ? -7.988 -2.189 7.231 1.00 97.56 216 ALA A C 1
ATOM 1641 O O . ALA A 1 216 ? -8.157 -1.384 6.318 1.00 97.56 216 ALA A O 1
ATOM 1642 N N . ALA A 1 217 ? -6.809 -2.791 7.417 1.00 97.69 217 ALA A N 1
ATOM 1643 C CA . ALA A 1 217 ? -5.658 -2.545 6.542 1.00 97.69 217 ALA A CA 1
ATOM 1644 C C . ALA A 1 217 ? -5.815 -3.176 5.146 1.00 97.69 217 ALA A C 1
ATOM 1646 O O . ALA A 1 217 ? -5.267 -2.663 4.176 1.00 97.69 217 ALA A O 1
ATOM 1647 N N . SER A 1 218 ? -6.556 -4.280 5.026 1.00 96.94 218 SER A N 1
ATOM 1648 C CA . SER A 1 218 ? -6.921 -4.893 3.744 1.00 96.94 218 SER A CA 1
ATOM 1649 C C . SER A 1 218 ? -8.241 -4.299 3.264 1.00 96.94 218 SER A C 1
ATOM 1651 O O . SER A 1 218 ? -9.233 -4.400 3.974 1.00 96.94 218 SER A O 1
ATOM 1653 N N . LEU A 1 219 ? -8.281 -3.693 2.077 1.00 94.62 219 LEU A N 1
ATOM 1654 C CA . LEU A 1 219 ? -9.515 -3.134 1.500 1.00 94.62 219 LEU A CA 1
ATOM 1655 C C . LEU A 1 219 ? -10.027 -3.924 0.301 1.00 94.62 219 LEU A C 1
ATOM 1657 O O . LEU A 1 219 ? -11.225 -3.916 0.019 1.00 94.62 219 LEU A O 1
ATOM 1661 N N . ASN A 1 220 ? -9.115 -4.592 -0.400 1.00 94.50 220 ASN A N 1
ATOM 1662 C CA . ASN A 1 220 ? -9.427 -5.630 -1.366 1.00 94.50 220 ASN A CA 1
ATOM 1663 C C . ASN A 1 220 ? -8.394 -6.759 -1.188 1.00 94.50 220 ASN A C 1
ATOM 1665 O O . ASN A 1 220 ? -7.212 -6.497 -1.422 1.00 94.50 220 ASN A O 1
ATOM 1669 N N . PRO A 1 221 ? -8.783 -7.963 -0.729 1.00 92.62 221 PRO A N 1
ATOM 1670 C CA . PRO A 1 221 ? -10.138 -8.357 -0.329 1.00 92.62 221 PRO A CA 1
ATOM 1671 C C . PRO A 1 221 ? -10.652 -7.550 0.874 1.00 92.62 221 PRO A C 1
ATOM 1673 O O . PRO A 1 221 ? -9.891 -7.209 1.785 1.00 92.62 221 PRO A O 1
ATOM 1676 N N . ALA A 1 222 ? -11.945 -7.217 0.850 1.00 92.12 222 ALA A N 1
ATOM 1677 C CA . ALA A 1 222 ? -12.599 -6.459 1.913 1.00 92.12 222 ALA A CA 1
ATOM 1678 C C . ALA A 1 222 ? -12.933 -7.378 3.104 1.00 92.12 222 ALA A C 1
ATOM 1680 O O . ALA A 1 222 ? -13.494 -8.453 2.887 1.00 92.12 222 ALA A O 1
ATOM 1681 N N . PRO A 1 223 ? -12.663 -6.969 4.355 1.00 94.38 223 PRO A N 1
ATOM 1682 C CA . PRO A 1 223 ? -12.858 -7.799 5.536 1.00 94.38 223 PRO A CA 1
ATOM 1683 C C . PRO A 1 223 ? -14.305 -7.707 6.039 1.00 94.38 223 PRO A C 1
ATOM 1685 O O . PRO A 1 223 ? -14.532 -7.429 7.210 1.00 94.38 223 PRO A O 1
ATOM 1688 N N . LEU A 1 224 ? -15.292 -7.885 5.154 1.00 94.12 224 LEU A N 1
ATOM 1689 C CA . LEU A 1 224 ? -16.706 -7.680 5.495 1.00 94.12 224 LEU A CA 1
ATOM 1690 C C . LEU A 1 224 ? -17.185 -8.656 6.572 1.00 94.12 224 LEU A C 1
ATOM 1692 O O . LEU A 1 224 ? -17.752 -8.215 7.563 1.00 94.12 224 LEU A O 1
ATOM 1696 N N . GLU A 1 225 ? -16.930 -9.956 6.407 1.00 94.94 225 GLU A N 1
ATOM 1697 C CA . GLU A 1 225 ? -17.350 -10.960 7.394 1.00 94.94 225 GLU A CA 1
ATOM 1698 C C . GLU A 1 225 ? -16.650 -10.764 8.749 1.00 94.94 225 GLU A C 1
ATOM 1700 O O . GLU A 1 225 ? -17.361 -10.668 9.750 1.00 94.94 225 GLU A O 1
ATOM 1705 N N . PRO A 1 226 ? -15.307 -10.602 8.825 1.00 93.88 226 PRO A N 1
ATOM 1706 C CA . PRO A 1 226 ? -14.652 -10.291 10.094 1.00 93.88 226 PRO A CA 1
ATOM 1707 C C . PRO A 1 226 ? -15.136 -8.992 10.731 1.00 93.88 226 PRO A C 1
ATOM 1709 O O . PRO A 1 226 ? -15.224 -8.934 11.947 1.00 93.88 226 PRO A O 1
ATOM 1712 N N . LEU A 1 227 ? -15.456 -7.963 9.938 1.00 93.94 227 LEU A N 1
ATOM 1713 C CA . LEU A 1 227 ? -15.943 -6.684 10.457 1.00 93.94 227 LEU A CA 1
ATOM 1714 C C . LEU A 1 227 ? -17.362 -6.787 11.029 1.00 93.94 227 LEU A C 1
ATOM 1716 O O . LEU A 1 227 ? -17.646 -6.149 12.033 1.00 93.94 227 LEU A O 1
ATOM 1720 N N . VAL A 1 228 ? -18.244 -7.579 10.410 1.00 94.50 228 VAL A N 1
ATOM 1721 C CA . VAL A 1 228 ? -19.605 -7.837 10.921 1.00 94.50 228 VAL A CA 1
ATOM 1722 C C . VAL A 1 228 ? -19.576 -8.647 12.223 1.00 94.50 228 VAL A C 1
ATOM 1724 O O . VAL A 1 228 ? -20.521 -8.578 13.002 1.00 94.50 228 VAL A O 1
ATOM 1727 N N . ALA A 1 229 ? -18.510 -9.414 12.456 1.00 92.12 229 ALA A N 1
ATOM 1728 C CA . ALA A 1 229 ? -18.339 -10.224 13.657 1.00 92.12 229 ALA A CA 1
ATOM 1729 C C . ALA A 1 229 ? -17.783 -9.456 14.874 1.00 92.12 229 ALA A C 1
ATOM 1731 O O . ALA A 1 229 ? -17.703 -10.053 15.949 1.00 92.12 229 ALA A O 1
ATOM 1732 N N . VAL A 1 230 ? -17.375 -8.189 14.708 1.00 88.12 230 VAL A N 1
ATOM 1733 C CA . VAL A 1 230 ? -16.911 -7.304 15.798 1.00 88.12 230 VAL A CA 1
ATOM 1734 C C . VAL A 1 230 ? -18.098 -6.712 16.544 1.00 88.12 230 VAL A C 1
ATOM 1736 O O . VAL A 1 230 ? -18.060 -6.745 17.793 1.00 88.12 230 VAL A O 1
#

Secondary structure (DSSP, 8-state):
-HHHHHHHHHHHHHH-TTEEEEESS--TTTSHHHHHH-GGGEEE--S-HHHHHHHHHHHHHTT-EEEEEEEHHHHHTTTHHHIIIIIITTT---EEEEE--BTTTGGG-GGG-BSSHHHHHHTSTT-EEE--SSHHHHHHHHHHHTT-SS-EEEEE-S-SS---TTTTT---TT--EEES--SSEEEEE-GGGHHHHHHHHHHHHHTT--EEEEE--EEES--HHHHHT-